Protein AF-A0A963RKS0-F1 (afdb_monomer)

Structure (mmCIF, N/CA/C/O backbone):
data_AF-A0A963RKS0-F1
#
_entry.id   AF-A0A963RKS0-F1
#
loop_
_atom_site.group_PDB
_atom_site.id
_atom_site.type_symbol
_atom_site.label_atom_id
_atom_site.label_alt_id
_atom_site.label_comp_id
_atom_site.label_asym_id
_atom_site.label_entity_id
_atom_site.label_seq_id
_atom_site.pdbx_PDB_ins_code
_atom_site.Cartn_x
_atom_site.Cartn_y
_atom_site.Cartn_z
_atom_site.occupancy
_atom_site.B_iso_or_equiv
_atom_site.auth_seq_id
_atom_site.auth_comp_id
_atom_site.auth_asym_id
_atom_site.auth_atom_id
_atom_site.pdbx_PDB_model_num
ATOM 1 N N . MET A 1 1 ? 31.866 -4.561 -9.766 1.00 53.56 1 MET A N 1
ATOM 2 C CA . MET A 1 1 ? 30.865 -3.495 -9.553 1.00 53.56 1 MET A CA 1
ATOM 3 C C . MET A 1 1 ? 29.667 -3.839 -10.422 1.00 53.56 1 MET A C 1
ATOM 5 O O . MET A 1 1 ? 29.875 -4.518 -11.417 1.00 53.56 1 MET A O 1
ATOM 9 N N . SER A 1 2 ? 28.440 -3.501 -10.015 1.00 72.69 2 SER A N 1
ATOM 10 C CA . SER A 1 2 ? 27.252 -3.761 -10.850 1.00 72.69 2 SER A CA 1
ATOM 11 C C . SER A 1 2 ? 27.368 -2.953 -12.140 1.00 72.69 2 SER A C 1
ATOM 13 O O . SER A 1 2 ? 27.738 -1.778 -12.063 1.00 72.69 2 SER A O 1
ATOM 15 N N . GLY A 1 3 ? 27.046 -3.535 -13.295 1.00 81.00 3 GLY A N 1
ATOM 16 C CA . GLY A 1 3 ? 27.188 -2.847 -14.581 1.00 81.00 3 GLY A CA 1
ATOM 17 C C . GLY A 1 3 ? 26.335 -1.574 -14.670 1.00 81.00 3 GLY A C 1
ATOM 18 O O . GLY A 1 3 ? 26.735 -0.590 -15.295 1.00 81.00 3 GLY A O 1
ATOM 19 N N . TRP A 1 4 ? 25.201 -1.528 -13.961 1.00 83.75 4 TRP A N 1
ATOM 20 C CA . TRP A 1 4 ? 24.369 -0.322 -13.904 1.00 83.75 4 TRP A CA 1
ATOM 21 C C . TRP A 1 4 ? 25.005 0.847 -13.132 1.00 83.75 4 TRP A C 1
ATOM 23 O O . TRP A 1 4 ? 24.722 2.006 -13.445 1.00 83.75 4 TRP A O 1
ATOM 33 N N . ILE A 1 5 ? 25.868 0.574 -12.143 1.00 86.38 5 ILE A N 1
ATOM 34 C CA . ILE A 1 5 ? 26.557 1.624 -11.372 1.00 86.38 5 ILE A CA 1
ATOM 35 C C . ILE A 1 5 ? 27.533 2.352 -12.293 1.00 86.38 5 ILE A C 1
ATOM 37 O O . ILE A 1 5 ? 27.516 3.578 -12.352 1.00 86.38 5 ILE A O 1
ATOM 41 N N . GLU A 1 6 ? 28.296 1.602 -13.089 1.00 88.25 6 GLU A N 1
ATOM 42 C CA . GLU A 1 6 ? 29.226 2.162 -14.075 1.00 88.25 6 GLU A CA 1
ATOM 43 C C . GLU A 1 6 ? 28.487 2.996 -15.138 1.00 88.25 6 GLU A C 1
ATOM 45 O O . GLU A 1 6 ? 28.929 4.092 -15.488 1.00 88.25 6 GLU A O 1
ATOM 50 N N . LEU A 1 7 ? 27.318 2.536 -15.610 1.00 88.81 7 LEU A N 1
ATOM 51 C CA . LEU A 1 7 ? 26.461 3.320 -16.512 1.00 88.81 7 LEU A CA 1
ATOM 52 C C . LEU A 1 7 ? 25.973 4.624 -15.871 1.00 88.81 7 LEU A C 1
ATOM 54 O O . LEU A 1 7 ? 25.954 5.668 -16.528 1.00 88.81 7 LEU A O 1
ATOM 58 N N . SER A 1 8 ? 25.563 4.572 -14.602 1.00 88.31 8 SER A N 1
ATOM 59 C CA . SER A 1 8 ? 25.100 5.746 -13.861 1.00 88.31 8 SER A CA 1
ATOM 60 C C . SER A 1 8 ? 26.230 6.758 -13.652 1.00 88.31 8 SER A C 1
ATOM 62 O O . SER A 1 8 ? 26.025 7.955 -13.853 1.00 88.31 8 SER A O 1
ATOM 64 N N . GLU A 1 9 ? 27.425 6.298 -13.285 1.00 92.75 9 GLU A N 1
ATOM 65 C CA . GLU A 1 9 ? 28.613 7.142 -13.121 1.00 92.75 9 GLU A CA 1
ATOM 66 C C . GLU A 1 9 ? 29.026 7.800 -14.442 1.00 92.75 9 GLU A C 1
ATOM 68 O O . GLU A 1 9 ? 29.265 9.010 -14.491 1.00 92.75 9 GLU A O 1
ATOM 73 N N . GLU A 1 10 ? 29.035 7.041 -15.540 1.00 91.75 10 GLU A N 1
ATOM 74 C CA . GLU A 1 10 ? 29.330 7.582 -16.866 1.00 91.75 10 GLU A CA 1
ATOM 75 C C . GLU A 1 10 ? 28.279 8.615 -17.295 1.00 91.75 10 GLU A C 1
ATOM 77 O O . GLU A 1 10 ? 28.631 9.686 -17.800 1.00 91.75 10 GLU A O 1
ATOM 82 N N . LEU A 1 11 ? 26.990 8.356 -17.043 1.00 93.12 11 LEU A N 1
ATOM 83 C CA . LEU A 1 11 ? 25.933 9.324 -17.329 1.00 93.12 11 LEU A CA 1
ATOM 84 C C . LEU A 1 11 ? 26.111 10.613 -16.518 1.00 93.12 11 LEU A C 1
ATOM 86 O O . LEU A 1 11 ? 25.982 11.699 -17.083 1.00 93.12 11 LEU A O 1
ATOM 90 N N . GLN A 1 12 ? 26.438 10.518 -15.226 1.00 92.62 12 GLN A N 1
ATOM 91 C CA . GLN A 1 12 ? 26.708 11.679 -14.369 1.00 92.62 12 GLN A CA 1
ATOM 92 C C . GLN A 1 12 ? 27.917 12.481 -14.865 1.00 92.62 12 GLN A C 1
ATOM 94 O O . GLN A 1 12 ? 27.851 13.710 -14.955 1.00 92.62 12 GLN A O 1
ATOM 99 N N . ARG A 1 13 ? 28.994 11.797 -15.269 1.00 92.25 13 ARG A N 1
ATOM 100 C CA . ARG A 1 13 ? 30.179 12.429 -15.861 1.00 92.25 13 ARG A CA 1
ATOM 101 C C . ARG A 1 13 ? 29.831 13.188 -17.142 1.00 92.25 13 ARG A C 1
ATOM 103 O O . ARG A 1 13 ? 30.268 14.324 -17.325 1.00 92.25 13 ARG A O 1
ATOM 110 N N . LEU A 1 14 ? 29.026 12.590 -18.022 1.00 92.25 14 LEU A N 1
ATOM 111 C CA . LEU A 1 14 ? 28.539 13.252 -19.234 1.00 92.25 14 LEU A CA 1
ATOM 112 C C . LEU A 1 14 ? 27.621 14.431 -18.890 1.00 92.25 14 LEU A C 1
ATOM 114 O O . LEU A 1 14 ? 27.718 15.478 -19.527 1.00 92.25 14 LEU A O 1
ATOM 118 N N . HIS A 1 15 ? 26.782 14.305 -17.861 1.00 89.50 15 HIS A N 1
ATOM 119 C CA . HIS A 1 15 ? 25.878 15.367 -17.429 1.00 89.50 15 HIS A CA 1
ATOM 120 C C . HIS A 1 15 ? 26.628 16.646 -17.034 1.00 89.50 15 HIS A C 1
ATOM 122 O O . HIS A 1 15 ? 26.182 17.739 -17.385 1.00 89.50 15 HIS A O 1
ATOM 128 N N . GLY A 1 16 ? 27.807 16.524 -16.411 1.00 88.38 16 GLY A N 1
ATOM 129 C CA . GLY A 1 16 ? 28.672 17.663 -16.082 1.00 88.38 16 GLY A CA 1
ATOM 130 C C . GLY A 1 16 ? 29.066 18.522 -17.293 1.00 88.38 16 GLY A C 1
ATOM 131 O O . GLY A 1 16 ? 29.211 19.734 -17.166 1.00 88.38 16 GLY A O 1
ATOM 132 N N . ARG A 1 17 ? 29.144 17.935 -18.495 1.00 84.00 17 ARG A N 1
ATOM 133 C CA . ARG A 1 17 ? 29.481 18.656 -19.738 1.00 84.00 17 ARG A CA 1
ATOM 134 C C . ARG A 1 17 ? 28.338 19.519 -20.274 1.00 84.00 17 ARG A C 1
ATOM 136 O O . ARG A 1 17 ? 28.575 20.421 -21.072 1.00 84.00 17 ARG A O 1
ATOM 143 N N . THR A 1 18 ? 27.107 19.280 -19.821 1.00 83.06 18 THR A N 1
ATOM 144 C CA . THR A 1 18 ? 25.935 20.097 -20.185 1.00 83.06 18 THR A CA 1
ATOM 145 C C . THR A 1 18 ? 26.088 21.539 -19.693 1.00 83.06 18 THR A C 1
ATOM 147 O O . THR A 1 18 ? 25.581 22.463 -20.323 1.00 83.06 18 THR A O 1
ATOM 150 N N . VAL A 1 19 ? 26.841 21.744 -18.603 1.00 78.50 19 VAL A N 1
ATOM 151 C CA . VAL A 1 19 ? 27.167 23.072 -18.058 1.00 78.50 19 VAL A CA 1
ATOM 152 C C . VAL A 1 19 ? 27.989 23.898 -19.053 1.00 78.50 19 VAL A C 1
ATOM 154 O O . VAL A 1 19 ? 27.792 25.103 -19.172 1.00 78.50 19 VAL A O 1
ATOM 157 N N . GLU A 1 20 ? 28.888 23.250 -19.794 1.00 78.50 20 GLU A N 1
ATOM 158 C CA . GLU A 1 20 ? 29.782 23.898 -20.759 1.00 78.50 20 GLU A CA 1
ATOM 159 C C . GLU A 1 20 ? 29.142 24.035 -22.145 1.00 78.50 20 GLU A C 1
ATOM 161 O O . GLU A 1 20 ? 29.535 24.884 -22.944 1.00 78.50 20 GLU A O 1
ATOM 166 N N . THR A 1 21 ? 28.172 23.182 -22.478 1.00 83.12 21 THR A N 1
ATOM 167 C CA . THR A 1 21 ? 27.506 23.178 -23.784 1.00 83.12 21 THR A CA 1
ATOM 168 C C . THR A 1 21 ? 26.027 22.822 -23.618 1.00 83.12 21 THR A C 1
ATOM 170 O O . THR A 1 21 ? 25.689 21.642 -23.578 1.00 83.12 21 THR A O 1
ATOM 173 N N . PRO A 1 22 ? 25.115 23.810 -23.604 1.00 77.62 22 PRO A N 1
ATOM 174 C CA . PRO A 1 22 ? 23.679 23.570 -23.410 1.00 77.62 22 PRO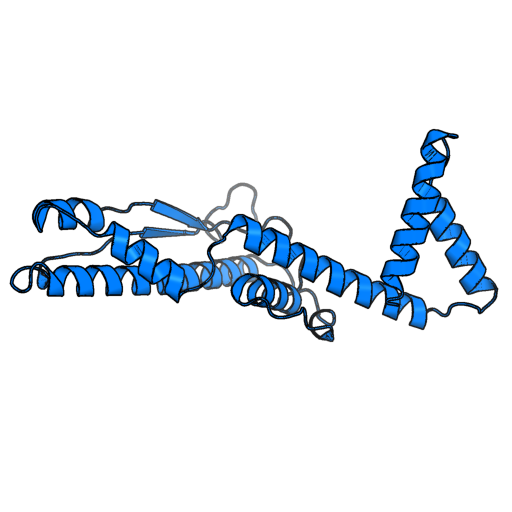 A CA 1
ATOM 175 C C . PRO A 1 22 ? 23.017 22.689 -24.481 1.00 77.62 22 PRO A C 1
ATOM 177 O O . PRO A 1 22 ? 21.953 22.127 -24.248 1.00 77.62 22 PRO A O 1
ATOM 180 N N . LEU A 1 23 ? 23.634 22.565 -25.663 1.00 83.69 23 LEU A N 1
ATOM 181 C CA . LEU A 1 23 ? 23.176 21.680 -26.744 1.00 83.69 23 LEU A CA 1
ATOM 182 C C . LEU A 1 23 ? 23.682 20.235 -26.598 1.00 83.69 23 LEU A C 1
ATOM 184 O O . LEU A 1 23 ? 23.298 19.367 -27.381 1.00 83.69 23 LEU A O 1
ATOM 188 N N . PHE A 1 24 ? 24.565 19.967 -25.634 1.00 88.12 24 PHE A N 1
ATOM 189 C CA . PHE A 1 24 ? 25.090 18.633 -25.394 1.00 88.12 24 PHE A CA 1
ATOM 190 C C . PHE A 1 24 ? 24.024 17.764 -24.725 1.00 88.12 24 PHE A C 1
ATOM 192 O O . PHE A 1 24 ? 23.508 18.100 -23.662 1.00 88.12 24 PHE A O 1
ATOM 199 N N . ASN A 1 25 ? 23.712 16.623 -25.342 1.00 91.44 25 ASN A N 1
ATOM 200 C CA . ASN A 1 25 ? 22.773 15.654 -24.794 1.00 91.44 25 ASN A CA 1
ATOM 201 C C . ASN A 1 25 ? 23.546 14.457 -24.200 1.00 91.44 25 ASN A C 1
ATOM 203 O O . ASN A 1 25 ? 24.004 13.596 -24.960 1.00 91.44 25 ASN A O 1
ATOM 207 N N . PRO A 1 26 ? 23.690 14.370 -22.864 1.00 92.62 26 PRO A N 1
ATOM 208 C CA . PRO A 1 26 ? 24.474 13.317 -22.217 1.00 92.62 26 PRO A CA 1
ATOM 209 C C . PRO A 1 26 ? 23.883 11.918 -22.424 1.00 92.62 26 PRO A C 1
ATOM 211 O O . PRO A 1 26 ? 24.636 10.957 -22.558 1.00 92.62 26 PRO A O 1
ATOM 214 N N . VAL A 1 27 ? 22.554 11.800 -22.520 1.00 93.19 27 VAL A N 1
ATOM 215 C CA . VAL A 1 27 ? 21.877 10.520 -22.778 1.00 93.19 27 VAL A CA 1
ATOM 216 C C . VAL A 1 27 ? 22.187 10.034 -24.190 1.00 93.19 27 VAL A C 1
ATOM 218 O O . VAL A 1 27 ? 22.547 8.875 -24.379 1.00 93.19 27 VAL A O 1
ATOM 221 N N . PHE A 1 28 ? 22.113 10.927 -25.182 1.00 93.06 28 PHE A N 1
ATOM 222 C CA . PHE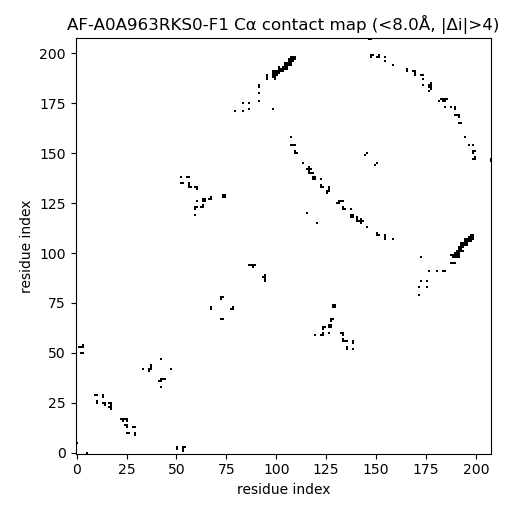 A 1 28 ? 22.448 10.585 -26.566 1.00 93.06 28 PHE A CA 1
ATOM 223 C C . PHE A 1 28 ? 23.922 10.198 -26.709 1.00 93.06 28 PHE A C 1
ATOM 225 O O . PHE A 1 28 ? 24.244 9.233 -27.400 1.00 93.06 28 PHE A O 1
ATOM 232 N N . GLN A 1 29 ? 24.820 10.907 -26.019 1.00 94.31 29 GLN A N 1
ATOM 233 C CA . GLN A 1 29 ? 26.238 10.560 -26.028 1.00 94.31 29 GLN A CA 1
ATOM 234 C C . GLN A 1 29 ? 26.495 9.185 -25.397 1.00 94.31 29 GLN A C 1
ATOM 236 O O . GLN A 1 29 ? 27.272 8.409 -25.952 1.00 94.31 29 GLN A O 1
ATOM 241 N N . LEU A 1 30 ? 25.847 8.864 -24.270 1.00 94.56 30 LEU A N 1
ATOM 242 C CA . LEU A 1 30 ? 25.961 7.542 -23.653 1.00 94.56 30 LEU A CA 1
ATOM 243 C C . LEU A 1 30 ? 25.438 6.450 -24.594 1.00 94.56 30 LEU A C 1
ATOM 245 O O . LEU A 1 30 ? 26.132 5.463 -24.820 1.00 94.56 30 LEU A O 1
ATOM 249 N N . ALA A 1 31 ? 24.268 6.656 -25.204 1.00 94.12 31 ALA A N 1
ATOM 250 C CA . ALA A 1 31 ? 23.702 5.728 -26.180 1.00 94.12 31 ALA A CA 1
ATOM 251 C C . ALA A 1 31 ? 24.642 5.507 -27.377 1.00 94.12 31 ALA A C 1
ATOM 253 O O . ALA A 1 31 ? 24.870 4.370 -27.784 1.00 94.12 31 ALA A O 1
ATOM 254 N N . HIS A 1 32 ? 25.252 6.574 -27.901 1.00 94.69 32 HIS A N 1
ATOM 255 C CA . HIS A 1 32 ? 26.246 6.475 -28.968 1.00 94.69 32 HIS A CA 1
ATOM 256 C C . HIS A 1 32 ? 27.485 5.674 -28.533 1.00 94.69 32 HIS A C 1
ATOM 258 O O . HIS A 1 32 ? 27.952 4.812 -29.276 1.00 94.69 32 HIS A O 1
ATOM 264 N N . ASN A 1 33 ? 27.998 5.910 -27.320 1.00 94.38 33 ASN A N 1
ATOM 265 C CA . ASN A 1 33 ? 29.138 5.163 -26.783 1.00 94.38 33 ASN A CA 1
ATOM 266 C C . ASN A 1 33 ? 28.816 3.666 -26.649 1.00 94.38 33 ASN A C 1
ATOM 268 O O . ASN A 1 33 ? 29.630 2.829 -27.033 1.00 94.38 33 ASN A O 1
ATOM 272 N N . LEU A 1 34 ? 27.625 3.329 -26.148 1.00 94.81 34 LEU A N 1
ATOM 273 C CA . LEU A 1 34 ? 27.158 1.946 -26.023 1.00 94.81 34 LEU A CA 1
ATOM 274 C C . LEU A 1 34 ? 26.965 1.278 -27.393 1.00 94.81 34 LEU A C 1
ATOM 276 O O . LEU A 1 34 ? 27.388 0.140 -27.572 1.00 94.81 34 LEU A O 1
ATOM 280 N N . SER A 1 35 ? 26.426 2.001 -28.381 1.00 96.38 35 SER A N 1
ATOM 281 C CA . SER A 1 35 ? 26.300 1.521 -29.767 1.00 96.38 35 SER A CA 1
ATOM 282 C C . SER A 1 35 ? 27.655 1.158 -30.369 1.00 96.38 35 SER A C 1
ATOM 284 O O . SER A 1 35 ? 27.797 0.112 -30.992 1.00 96.38 35 SER A O 1
ATOM 286 N N . ARG A 1 36 ? 28.684 1.984 -30.144 1.00 96.75 36 ARG A N 1
ATOM 287 C CA . ARG A 1 36 ? 30.040 1.695 -30.630 1.00 96.75 36 ARG A CA 1
ATOM 288 C C . ARG A 1 36 ? 30.656 0.466 -29.969 1.00 96.75 36 ARG A C 1
ATOM 290 O O . ARG A 1 36 ? 31.335 -0.294 -30.651 1.00 96.75 36 ARG A O 1
ATOM 297 N N . LYS A 1 37 ? 30.421 0.267 -28.668 1.00 95.88 37 LYS A N 1
ATOM 298 C CA . LYS A 1 37 ? 30.860 -0.944 -27.955 1.00 95.88 37 LYS A CA 1
ATOM 299 C C . LYS A 1 37 ? 30.180 -2.197 -28.508 1.00 95.88 37 LYS A C 1
ATOM 301 O O . LYS A 1 37 ? 30.844 -3.212 -28.689 1.00 95.88 37 LYS A O 1
ATOM 306 N N . LEU A 1 38 ? 28.888 -2.104 -28.831 1.00 96.50 38 LEU A N 1
ATOM 307 C CA . LEU A 1 38 ? 28.139 -3.182 -29.479 1.00 96.50 38 LEU A CA 1
ATOM 308 C C . LEU A 1 38 ? 28.695 -3.499 -30.878 1.00 96.50 38 LEU A C 1
ATOM 310 O O . LEU A 1 38 ? 28.967 -4.655 -31.183 1.00 96.50 38 LEU A O 1
ATOM 314 N N . GLU A 1 39 ? 28.926 -2.483 -31.715 1.00 96.94 39 GLU A N 1
ATOM 315 C CA . GLU A 1 39 ? 29.508 -2.650 -33.059 1.00 96.94 39 GLU A CA 1
ATOM 316 C C . GLU A 1 39 ? 30.924 -3.243 -33.027 1.00 96.94 39 GLU A C 1
ATOM 318 O O . GLU A 1 39 ? 31.294 -4.020 -33.907 1.00 96.94 39 GLU A O 1
ATOM 323 N N . ALA A 1 40 ? 31.714 -2.891 -32.011 1.00 96.62 40 ALA A N 1
ATOM 324 C CA . ALA A 1 40 ? 33.056 -3.422 -31.799 1.00 96.62 40 ALA A CA 1
ATOM 325 C C . ALA A 1 40 ? 33.067 -4.850 -31.216 1.00 96.62 40 ALA A C 1
ATOM 327 O O . ALA A 1 40 ? 34.132 -5.463 -31.146 1.00 96.62 40 ALA A O 1
ATOM 328 N N . GLY A 1 41 ? 31.912 -5.383 -30.797 1.00 95.50 41 GLY A N 1
ATOM 329 C CA . GLY A 1 41 ? 31.803 -6.674 -30.113 1.00 95.50 41 GLY A CA 1
ATOM 330 C C . GLY A 1 41 ? 32.330 -6.668 -28.673 1.00 95.50 41 GLY A C 1
ATOM 331 O O . GLY A 1 41 ? 32.570 -7.731 -28.109 1.00 95.50 41 GLY A O 1
ATOM 332 N N . GLU A 1 42 ? 32.528 -5.487 -28.081 1.00 95.44 42 GLU A N 1
ATOM 333 C CA . GLU A 1 42 ? 32.923 -5.316 -26.675 1.00 95.44 42 GLU A CA 1
ATOM 334 C C . GLU A 1 42 ? 31.740 -5.511 -25.715 1.00 95.44 42 GLU A C 1
ATOM 336 O O . GLU A 1 42 ? 31.945 -5.829 -24.547 1.00 95.44 42 GLU A O 1
ATOM 341 N N . LEU A 1 43 ? 30.515 -5.303 -26.208 1.00 94.88 43 LEU A N 1
ATOM 342 C CA . LEU A 1 43 ? 29.259 -5.636 -25.538 1.00 94.88 43 LEU A CA 1
ATOM 343 C C . LEU A 1 43 ? 28.389 -6.471 -26.476 1.00 94.88 43 LEU A C 1
ATOM 345 O O . LEU A 1 43 ? 28.377 -6.252 -27.688 1.00 94.88 43 LEU A O 1
ATOM 349 N N . THR A 1 44 ? 27.629 -7.392 -25.904 1.00 95.75 44 THR A N 1
ATOM 350 C CA . THR A 1 44 ? 26.642 -8.227 -26.591 1.00 95.75 44 THR A CA 1
ATOM 351 C C . THR A 1 44 ? 25.222 -7.804 -26.220 1.00 95.75 44 THR A C 1
ATOM 353 O O . THR A 1 44 ? 25.016 -7.048 -25.273 1.00 95.75 44 THR A O 1
ATOM 356 N N . LEU A 1 45 ? 24.219 -8.289 -26.957 1.00 95.31 45 LEU A N 1
ATOM 357 C CA . LEU A 1 45 ? 22.815 -8.065 -26.588 1.00 95.31 45 LEU A CA 1
ATOM 358 C C . LEU A 1 45 ? 22.465 -8.708 -25.238 1.00 95.31 45 LEU A C 1
ATOM 360 O O . LEU A 1 45 ? 21.725 -8.105 -24.469 1.00 95.31 45 LEU A O 1
ATOM 364 N N . ASP A 1 46 ? 23.066 -9.855 -24.914 1.00 94.88 46 ASP A N 1
ATOM 365 C CA . ASP A 1 46 ? 22.886 -10.510 -23.614 1.00 94.88 46 ASP A CA 1
ATOM 366 C C . ASP A 1 46 ? 23.419 -9.631 -22.465 1.00 94.88 46 ASP A C 1
ATOM 368 O O . ASP A 1 46 ? 22.817 -9.575 -21.391 1.00 94.88 46 ASP A O 1
ATOM 372 N N . ASP A 1 47 ? 24.502 -8.875 -22.696 1.00 93.50 47 ASP A N 1
ATOM 373 C CA . ASP A 1 47 ? 25.006 -7.900 -21.720 1.00 93.50 47 ASP A CA 1
ATOM 374 C C . ASP A 1 47 ? 24.013 -6.744 -21.512 1.00 93.50 47 ASP A C 1
ATOM 376 O O . ASP A 1 47 ? 23.823 -6.285 -20.385 1.00 93.50 47 ASP A O 1
ATOM 380 N N . PHE A 1 48 ? 23.345 -6.275 -22.575 1.00 92.94 48 PHE A N 1
ATOM 381 C CA . PHE A 1 48 ? 22.285 -5.267 -22.446 1.00 92.94 48 PHE A CA 1
ATOM 382 C C . PHE A 1 48 ? 21.085 -5.801 -21.666 1.00 92.94 48 PHE A C 1
ATOM 384 O O . PHE A 1 48 ? 20.575 -5.091 -20.798 1.00 92.94 48 PHE A O 1
ATOM 391 N N . ASP A 1 49 ? 20.660 -7.035 -21.929 1.00 91.88 49 ASP A N 1
ATOM 392 C CA . ASP A 1 49 ? 19.564 -7.669 -21.195 1.00 91.88 49 ASP A CA 1
ATOM 393 C C . ASP A 1 49 ? 19.896 -7.789 -19.699 1.00 91.88 49 ASP A C 1
ATOM 395 O O . ASP A 1 49 ? 19.071 -7.444 -18.848 1.00 91.88 49 ASP A O 1
ATOM 399 N N . ALA A 1 50 ? 21.130 -8.180 -19.360 1.00 91.38 50 ALA A N 1
ATOM 400 C CA . ALA A 1 50 ? 21.601 -8.218 -17.977 1.00 91.38 50 ALA A CA 1
ATOM 401 C C . ALA A 1 50 ? 21.604 -6.823 -17.321 1.00 91.38 50 ALA A C 1
ATOM 403 O O . ALA A 1 50 ? 21.114 -6.664 -16.201 1.00 91.38 50 ALA A O 1
ATOM 404 N N . LEU A 1 51 ? 22.089 -5.794 -18.027 1.00 92.19 51 LEU A N 1
ATOM 405 C CA . LEU A 1 51 ? 22.092 -4.408 -17.541 1.00 92.19 51 LEU A CA 1
ATOM 406 C C . LEU A 1 51 ? 20.675 -3.871 -17.300 1.00 92.19 51 LEU A C 1
ATOM 408 O O . LEU A 1 51 ? 20.438 -3.177 -16.309 1.00 92.19 51 LEU A O 1
ATOM 412 N N . ILE A 1 52 ? 19.728 -4.188 -18.186 1.00 92.00 52 ILE A N 1
ATOM 413 C CA . ILE A 1 52 ? 18.320 -3.808 -18.030 1.00 92.00 52 ILE A CA 1
ATOM 414 C C . ILE A 1 52 ? 17.728 -4.496 -16.799 1.00 92.00 52 ILE A C 1
ATOM 416 O O . ILE A 1 52 ? 17.119 -3.821 -15.971 1.00 92.00 52 ILE A O 1
ATOM 420 N N . ALA A 1 53 ? 17.957 -5.800 -16.626 1.00 91.38 53 ALA A N 1
ATOM 421 C CA . ALA A 1 53 ? 17.476 -6.533 -15.458 1.00 91.38 53 ALA A CA 1
ATOM 422 C C . ALA A 1 53 ? 18.032 -5.955 -14.143 1.00 91.38 53 ALA A C 1
ATOM 424 O O . ALA A 1 53 ? 17.278 -5.749 -13.189 1.00 91.38 53 ALA A O 1
ATOM 425 N N . GLU A 1 54 ? 19.325 -5.621 -14.100 1.00 92.88 54 GLU A N 1
ATOM 426 C CA . GLU A 1 54 ? 19.942 -4.945 -12.953 1.00 92.88 54 GLU A CA 1
ATOM 427 C C . GLU A 1 54 ? 19.284 -3.585 -12.653 1.00 92.88 54 GLU A C 1
ATOM 429 O O . GLU A 1 54 ? 18.955 -3.293 -11.498 1.00 92.88 54 GLU A O 1
ATOM 434 N N . LEU A 1 55 ? 19.064 -2.760 -13.685 1.00 93.19 55 LEU A N 1
ATOM 435 C CA . LEU A 1 55 ? 18.401 -1.460 -13.556 1.00 93.19 55 LEU A CA 1
ATOM 436 C C . LEU A 1 55 ? 16.960 -1.595 -13.060 1.00 93.19 55 LEU A C 1
ATOM 438 O O . LEU A 1 55 ? 16.526 -0.793 -12.231 1.00 93.19 55 LEU A O 1
ATOM 442 N N . GLU A 1 56 ? 16.217 -2.597 -13.531 1.00 93.50 56 GLU A N 1
ATOM 443 C CA . GLU A 1 56 ? 14.854 -2.851 -13.068 1.00 93.50 56 GLU A CA 1
ATOM 444 C C . GLU A 1 56 ? 14.826 -3.245 -11.587 1.00 93.50 56 GLU A C 1
ATOM 446 O O . GLU A 1 56 ? 14.071 -2.648 -10.815 1.00 93.50 56 GLU A O 1
ATOM 451 N N . VAL A 1 57 ? 15.692 -4.168 -11.154 1.00 95.25 57 VAL A N 1
ATOM 452 C CA . VAL A 1 57 ? 15.819 -4.555 -9.736 1.00 95.25 57 VAL A CA 1
ATOM 453 C C . VAL A 1 57 ? 16.162 -3.339 -8.871 1.00 95.25 57 VAL A C 1
ATOM 455 O O . VAL A 1 57 ? 15.510 -3.097 -7.850 1.00 95.25 57 VAL A O 1
ATOM 458 N N . ALA A 1 58 ? 17.134 -2.526 -9.297 1.00 94.38 58 ALA A N 1
ATOM 459 C CA . ALA A 1 58 ? 17.517 -1.306 -8.592 1.00 94.38 58 ALA A CA 1
ATOM 460 C C . ALA A 1 58 ? 16.359 -0.291 -8.521 1.00 94.38 58 ALA A C 1
ATOM 462 O O . ALA A 1 58 ? 16.108 0.302 -7.467 1.00 94.38 58 ALA A O 1
ATOM 463 N N . ALA A 1 59 ? 15.607 -0.114 -9.611 1.00 94.62 59 ALA A N 1
ATOM 464 C CA . ALA A 1 59 ? 14.467 0.796 -9.668 1.00 94.62 59 ALA A CA 1
ATOM 465 C C . ALA A 1 59 ? 13.313 0.353 -8.754 1.00 94.62 59 ALA A C 1
ATOM 467 O O . ALA A 1 59 ? 12.706 1.197 -8.081 1.00 94.62 59 ALA A O 1
ATOM 468 N N . LEU A 1 60 ? 13.024 -0.952 -8.691 1.00 96.56 60 LEU A N 1
ATOM 469 C CA . LEU A 1 60 ? 12.052 -1.523 -7.754 1.00 96.56 60 LEU A CA 1
ATOM 470 C C . LEU A 1 60 ? 12.508 -1.331 -6.303 1.00 96.56 60 LEU A C 1
ATOM 472 O O . LEU A 1 60 ? 11.707 -0.905 -5.472 1.00 96.56 60 LEU A O 1
ATOM 476 N N . GLY A 1 61 ? 13.795 -1.537 -6.010 1.00 96.69 61 GLY A N 1
ATOM 477 C CA . GLY A 1 61 ? 14.360 -1.315 -4.676 1.00 96.69 61 GLY A CA 1
ATOM 478 C C . GLY A 1 61 ? 14.249 0.147 -4.243 1.00 96.69 61 GLY A C 1
ATOM 479 O O . GLY A 1 61 ? 13.767 0.450 -3.152 1.00 96.69 61 GLY A O 1
ATOM 480 N N . ALA A 1 62 ? 14.580 1.081 -5.137 1.00 95.88 62 ALA A N 1
ATOM 481 C CA . ALA A 1 62 ? 14.403 2.509 -4.889 1.00 95.88 62 ALA A CA 1
ATOM 482 C C . ALA A 1 62 ? 12.925 2.885 -4.684 1.00 95.88 62 ALA A C 1
ATOM 484 O O . ALA A 1 62 ? 12.613 3.790 -3.907 1.00 95.88 62 ALA A O 1
ATOM 485 N N . ARG A 1 63 ? 11.997 2.209 -5.375 1.00 96.06 63 ARG A N 1
ATOM 486 C CA . ARG A 1 63 ? 10.554 2.395 -5.175 1.00 96.06 63 ARG A CA 1
ATOM 487 C C . ARG A 1 63 ? 10.107 1.902 -3.802 1.00 96.06 63 ARG A C 1
ATOM 489 O O . ARG A 1 63 ? 9.381 2.636 -3.138 1.00 96.06 63 ARG A O 1
ATOM 496 N N . ALA A 1 64 ? 10.563 0.724 -3.381 1.00 96.00 64 ALA A N 1
ATOM 497 C CA . ALA A 1 64 ? 10.280 0.176 -2.059 1.00 96.00 64 ALA A CA 1
ATOM 498 C C . ALA A 1 64 ? 10.801 1.101 -0.950 1.00 96.00 64 ALA A C 1
ATOM 500 O O . ALA A 1 64 ? 10.034 1.485 -0.076 1.00 96.00 64 ALA A O 1
ATOM 501 N N . ALA A 1 65 ? 12.045 1.580 -1.059 1.00 95.00 65 ALA A N 1
ATOM 502 C CA . ALA A 1 65 ? 12.624 2.515 -0.093 1.00 95.00 65 ALA A CA 1
ATOM 503 C C . ALA A 1 65 ? 11.818 3.822 0.032 1.00 95.00 65 ALA A C 1
ATOM 505 O O . ALA A 1 65 ? 11.557 4.293 1.139 1.00 95.00 65 ALA A O 1
ATOM 506 N N . ARG A 1 66 ? 11.372 4.398 -1.097 1.00 95.31 66 ARG A N 1
ATOM 507 C CA . ARG A 1 66 ? 10.476 5.568 -1.077 1.00 95.31 66 ARG A CA 1
ATOM 508 C C . ARG A 1 66 ? 9.136 5.251 -0.421 1.00 95.31 66 ARG A C 1
ATOM 510 O O . ARG A 1 66 ? 8.621 6.088 0.308 1.00 95.31 66 ARG A O 1
ATOM 517 N N . MET A 1 67 ? 8.572 4.072 -0.684 1.00 94.50 67 MET A N 1
ATOM 518 C CA . MET A 1 67 ? 7.318 3.641 -0.071 1.00 94.50 67 MET A CA 1
ATOM 519 C C . MET A 1 67 ? 7.459 3.524 1.446 1.00 94.50 67 MET A C 1
ATOM 521 O O . MET A 1 67 ? 6.684 4.159 2.150 1.00 94.50 67 MET A O 1
ATOM 525 N N . THR A 1 68 ? 8.487 2.830 1.942 1.00 93.50 68 THR A N 1
ATOM 526 C CA . THR A 1 68 ? 8.805 2.744 3.377 1.00 93.50 68 THR A CA 1
ATOM 527 C C . THR A 1 68 ? 8.933 4.126 4.014 1.00 93.50 68 THR A C 1
ATOM 529 O O . THR A 1 68 ? 8.351 4.366 5.066 1.00 93.50 68 THR A O 1
ATOM 532 N N . ALA A 1 69 ? 9.627 5.067 3.365 1.00 92.94 69 ALA A N 1
ATOM 533 C CA . ALA A 1 69 ? 9.779 6.428 3.881 1.00 92.94 69 ALA A CA 1
ATOM 534 C C . ALA A 1 69 ? 8.453 7.213 3.967 1.00 92.94 69 ALA A C 1
ATOM 536 O O . ALA A 1 69 ? 8.347 8.125 4.781 1.00 92.94 69 ALA A O 1
ATOM 537 N N . MET A 1 70 ? 7.452 6.879 3.143 1.00 92.31 70 MET A N 1
ATOM 538 C CA . MET A 1 70 ? 6.126 7.511 3.185 1.00 92.31 70 MET A CA 1
ATOM 539 C C . MET A 1 70 ? 5.199 6.911 4.247 1.00 92.31 70 MET A C 1
ATOM 541 O O . MET A 1 70 ? 4.305 7.613 4.710 1.00 92.31 70 MET A O 1
ATOM 545 N N . ILE A 1 71 ? 5.369 5.629 4.587 1.00 88.06 71 ILE A N 1
ATOM 546 C CA . ILE A 1 71 ? 4.441 4.891 5.464 1.00 88.06 71 ILE A CA 1
ATOM 547 C C . ILE A 1 71 ? 5.037 4.525 6.829 1.00 88.06 71 ILE A C 1
ATOM 549 O O . ILE A 1 71 ? 4.345 3.919 7.637 1.00 88.06 71 ILE A O 1
ATOM 553 N N . GLY A 1 72 ? 6.312 4.835 7.073 1.00 80.50 72 GLY A N 1
ATOM 554 C CA . GLY A 1 72 ? 6.992 4.504 8.322 1.00 80.50 72 GLY A CA 1
ATOM 555 C C . GLY A 1 72 ? 6.368 5.198 9.543 1.00 80.50 72 GLY A C 1
ATOM 556 O O . GLY A 1 72 ? 5.969 6.360 9.424 1.00 80.50 72 GLY A O 1
ATOM 557 N N . PRO A 1 73 ? 6.330 4.539 10.719 1.00 82.25 73 PRO A N 1
ATOM 558 C CA . PRO A 1 73 ? 6.897 3.216 11.027 1.00 82.25 73 PRO A CA 1
ATOM 559 C C . PRO A 1 73 ? 6.111 2.028 10.430 1.00 82.25 73 PRO A C 1
ATOM 561 O O . PRO A 1 73 ? 4.888 2.043 10.325 1.00 82.25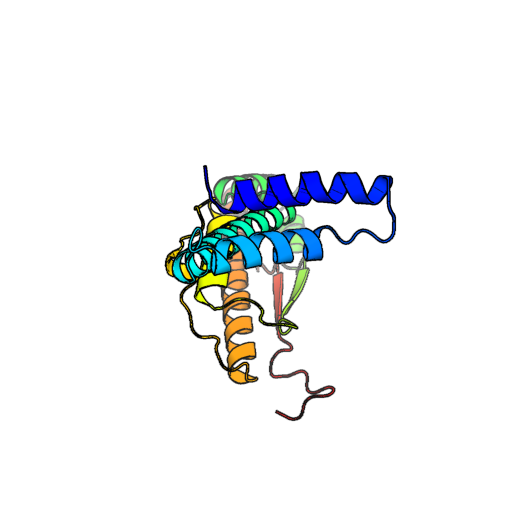 73 PRO A O 1
ATOM 564 N N . VAL A 1 74 ? 6.833 0.978 10.011 1.00 84.38 74 VAL A N 1
ATOM 565 C CA . VAL A 1 74 ? 6.256 -0.210 9.330 1.00 84.38 74 VAL A CA 1
ATOM 566 C C . VAL A 1 74 ? 6.290 -1.469 10.206 1.00 84.38 74 VAL A C 1
ATOM 568 O O . VAL A 1 74 ? 5.661 -2.472 9.883 1.00 84.38 74 VAL A O 1
ATOM 571 N N . GLY A 1 75 ? 7.009 -1.430 11.332 1.00 88.06 75 GLY A N 1
ATOM 572 C CA . GLY A 1 75 ? 7.109 -2.560 12.250 1.00 88.06 75 GLY A CA 1
ATOM 573 C C . GLY A 1 75 ? 5.801 -2.789 13.003 1.00 88.06 75 GLY A C 1
ATOM 574 O O . GLY A 1 75 ? 5.355 -1.919 13.744 1.00 88.06 75 GLY A O 1
ATOM 575 N N . GLU A 1 76 ? 5.211 -3.978 12.871 1.00 87.81 76 GLU A N 1
ATOM 576 C CA . GLU A 1 76 ? 3.932 -4.315 13.518 1.00 87.81 76 GLU A CA 1
ATOM 577 C C . GLU A 1 76 ? 3.973 -4.142 15.043 1.00 87.81 76 GLU A C 1
ATOM 579 O O . GLU A 1 76 ? 3.049 -3.581 15.624 1.00 87.81 76 GLU A O 1
ATOM 584 N N . ALA A 1 77 ? 5.061 -4.571 15.691 1.00 90.44 77 ALA A N 1
ATOM 585 C CA . ALA A 1 77 ? 5.217 -4.454 17.141 1.00 90.44 77 ALA A CA 1
ATOM 586 C C . ALA A 1 77 ? 5.352 -2.994 17.611 1.00 90.44 77 ALA A C 1
ATOM 588 O O . ALA A 1 77 ? 4.807 -2.635 18.651 1.00 90.44 77 ALA A O 1
ATOM 589 N N . GLU A 1 78 ? 6.057 -2.157 16.845 1.00 91.00 78 GLU A N 1
ATOM 590 C CA . GLU A 1 78 ? 6.192 -0.722 17.127 1.00 91.00 78 GLU A CA 1
ATOM 591 C C . GLU A 1 78 ? 4.843 -0.021 16.948 1.00 91.00 78 GLU A C 1
ATOM 593 O O . GLU A 1 78 ? 4.391 0.680 17.848 1.00 91.00 78 GLU A O 1
ATOM 598 N N . ASN A 1 79 ? 4.139 -0.318 15.851 1.00 91.56 79 ASN A N 1
ATOM 599 C CA . ASN A 1 79 ? 2.798 0.198 15.587 1.00 91.56 79 ASN A CA 1
ATOM 600 C C . ASN A 1 79 ? 1.796 -0.210 16.674 1.00 91.56 79 ASN A C 1
ATOM 602 O O . ASN A 1 79 ? 0.999 0.618 17.107 1.00 91.56 79 ASN A O 1
ATOM 606 N N . ALA A 1 80 ? 1.842 -1.459 17.146 1.00 92.69 80 ALA A N 1
ATOM 607 C CA . ALA A 1 80 ? 0.993 -1.924 18.240 1.00 92.69 80 ALA A CA 1
ATOM 608 C C . ALA A 1 80 ? 1.322 -1.220 19.567 1.00 92.69 80 ALA A C 1
ATOM 610 O O . ALA A 1 80 ? 0.415 -0.817 20.290 1.00 92.69 80 ALA A O 1
ATOM 611 N N . ALA A 1 81 ? 2.605 -1.022 19.882 1.00 93.19 81 ALA A N 1
ATOM 612 C CA . ALA A 1 81 ? 3.019 -0.324 21.098 1.00 93.19 81 ALA A CA 1
ATOM 613 C C . ALA A 1 81 ? 2.607 1.160 21.087 1.00 93.19 81 ALA A C 1
ATOM 615 O O . ALA A 1 81 ? 2.027 1.642 22.062 1.00 93.19 81 ALA A O 1
ATOM 616 N N . GLU A 1 82 ? 2.851 1.863 19.979 1.00 93.38 82 GLU A N 1
ATOM 617 C CA . GLU A 1 82 ? 2.432 3.257 19.776 1.00 93.38 82 GLU A CA 1
ATOM 618 C C . GLU A 1 82 ? 0.906 3.391 19.825 1.00 93.38 82 GLU A C 1
ATOM 620 O O . GLU A 1 82 ? 0.364 4.280 20.488 1.00 93.38 82 GLU A O 1
ATOM 625 N N . PHE A 1 83 ? 0.184 2.465 19.184 1.00 94.19 83 PHE A N 1
ATOM 626 C CA . PHE A 1 83 ? -1.271 2.463 19.233 1.00 94.19 83 PHE A CA 1
ATOM 627 C C . PHE A 1 83 ? -1.780 2.249 20.658 1.00 94.19 83 PHE A C 1
ATOM 629 O O . PHE A 1 83 ? -2.586 3.053 21.123 1.00 94.19 83 PHE A O 1
ATOM 636 N N . ALA A 1 84 ? -1.270 1.246 21.378 1.00 94.81 84 ALA A N 1
ATOM 637 C CA . ALA A 1 84 ? -1.637 0.967 22.765 1.00 94.81 84 ALA A CA 1
ATOM 638 C C . ALA A 1 84 ? -1.389 2.168 23.695 1.00 94.81 84 ALA A C 1
ATOM 640 O O . ALA A 1 84 ? -2.222 2.461 24.554 1.00 94.81 84 ALA A O 1
ATOM 641 N N . ALA A 1 85 ? -0.293 2.906 23.495 1.00 94.50 85 ALA A N 1
ATOM 642 C CA . ALA A 1 85 ? -0.001 4.130 24.242 1.00 94.50 85 ALA A CA 1
ATOM 643 C C . ALA A 1 85 ? -1.020 5.258 23.976 1.00 94.50 85 ALA A C 1
ATOM 645 O O . ALA A 1 85 ? -1.216 6.128 24.824 1.00 94.50 85 ALA A O 1
ATOM 646 N N . SER A 1 86 ? -1.706 5.233 22.829 1.00 93.38 86 SER A N 1
ATOM 647 C CA . SER A 1 86 ? -2.719 6.227 22.442 1.00 93.38 86 SER A CA 1
ATOM 648 C C . SER A 1 86 ? -4.137 5.947 22.972 1.00 93.38 86 SER A C 1
ATOM 650 O O . SER A 1 86 ? -5.046 6.763 22.756 1.00 93.38 86 SER A O 1
ATOM 652 N N . LEU A 1 87 ? -4.338 4.798 23.632 1.00 95.94 87 LEU A N 1
ATOM 653 C CA . LEU A 1 87 ? -5.652 4.299 24.058 1.00 95.94 87 LEU A CA 1
ATOM 654 C C . LEU A 1 87 ? -6.160 4.883 25.381 1.00 95.94 87 LEU A C 1
ATOM 656 O O . LEU A 1 87 ? -7.312 4.637 25.729 1.00 95.94 87 LEU A O 1
ATOM 660 N N . ASP A 1 88 ? -5.350 5.667 26.094 1.00 93.50 88 ASP A N 1
ATOM 661 C CA . ASP A 1 88 ? -5.755 6.231 27.382 1.00 93.50 88 ASP A CA 1
ATOM 662 C C . ASP A 1 88 ? -7.016 7.107 27.269 1.00 93.50 88 ASP A C 1
ATOM 664 O O . ASP A 1 88 ? -7.192 7.897 26.333 1.00 93.50 88 ASP A O 1
ATOM 668 N N . ALA A 1 89 ? -7.905 6.947 28.246 1.00 96.62 89 ALA A N 1
ATOM 669 C CA . ALA A 1 89 ? -9.149 7.689 28.371 1.00 96.62 89 ALA A CA 1
ATOM 670 C C . ALA A 1 89 ? -9.560 7.776 29.853 1.00 96.62 89 ALA A C 1
ATOM 672 O O . ALA A 1 89 ? -9.294 6.851 30.629 1.00 96.62 89 ALA A O 1
ATOM 673 N N . PRO A 1 90 ? -10.234 8.865 30.270 1.00 96.94 90 PRO A N 1
ATOM 674 C CA . PRO A 1 90 ? -10.599 9.070 31.673 1.00 96.94 90 PRO A CA 1
ATOM 675 C C . PRO A 1 90 ? -11.578 8.007 32.198 1.00 96.94 90 PRO A C 1
ATOM 677 O O . PRO A 1 90 ? -11.466 7.578 33.349 1.00 96.94 90 PRO A O 1
ATOM 680 N N . ASP A 1 91 ? -12.511 7.560 31.357 1.00 98.12 91 ASP A N 1
ATOM 681 C CA . ASP A 1 91 ? -13.518 6.550 31.665 1.00 98.12 91 ASP A CA 1
ATOM 682 C C . ASP A 1 91 ? -13.961 5.784 30.404 1.00 98.12 91 ASP A C 1
ATOM 684 O O . ASP A 1 91 ? -13.573 6.114 29.278 1.00 98.12 91 ASP A O 1
ATOM 688 N N . PHE A 1 92 ? -14.768 4.736 30.607 1.00 98.31 92 PHE A N 1
ATOM 689 C CA . PHE A 1 92 ? -15.273 3.888 29.528 1.00 98.31 92 PHE A CA 1
ATOM 690 C C . PHE A 1 92 ? -16.143 4.667 28.537 1.00 98.31 92 PHE A C 1
ATOM 692 O O . PHE A 1 92 ? -16.067 4.420 27.339 1.00 98.31 92 PHE A O 1
ATOM 699 N N . ALA A 1 93 ? -16.944 5.626 29.011 1.00 98.25 93 ALA A N 1
ATOM 700 C CA . ALA A 1 93 ? -17.849 6.386 28.153 1.00 98.25 93 ALA A CA 1
ATOM 701 C C . ALA A 1 93 ? -17.073 7.251 27.148 1.00 98.25 93 ALA A C 1
ATOM 703 O O . ALA A 1 93 ? -17.399 7.253 25.962 1.00 98.25 93 ALA A O 1
ATOM 704 N N . ALA A 1 94 ? -16.009 7.923 27.595 1.00 97.69 94 ALA A N 1
ATOM 705 C CA . ALA A 1 94 ? -15.117 8.683 26.723 1.00 97.69 94 ALA A CA 1
ATOM 706 C C . ALA A 1 94 ? -14.361 7.776 25.736 1.00 97.69 94 ALA A C 1
ATOM 708 O O . ALA A 1 94 ? -14.172 8.140 24.572 1.00 97.69 94 ALA A O 1
ATOM 709 N N . PHE A 1 95 ? -13.945 6.586 26.182 1.00 97.81 95 PHE A N 1
ATOM 710 C CA . PHE A 1 95 ? -13.297 5.598 25.322 1.00 97.81 95 PHE A CA 1
ATOM 711 C C . PHE A 1 95 ? -14.243 5.082 24.227 1.00 97.81 95 PHE A C 1
ATOM 713 O O . PHE A 1 95 ? -13.892 5.106 23.046 1.00 97.81 95 PHE A O 1
ATOM 720 N N . ALA A 1 96 ? -15.457 4.675 24.605 1.00 97.81 96 ALA A N 1
ATOM 721 C CA . ALA A 1 96 ? -16.491 4.212 23.688 1.00 97.81 96 ALA A CA 1
ATOM 722 C C . ALA A 1 96 ? -16.886 5.314 22.698 1.00 97.81 96 ALA A C 1
ATOM 724 O O . ALA A 1 96 ? -16.874 5.088 21.490 1.00 97.81 96 ALA A O 1
ATOM 725 N N . GLU A 1 97 ? -17.114 6.549 23.161 1.00 96.19 97 GLU A N 1
ATOM 726 C CA . GLU A 1 97 ? -17.442 7.665 22.267 1.00 96.19 97 GLU A CA 1
ATOM 727 C C . GLU A 1 97 ? -16.387 7.871 21.166 1.00 96.19 97 GLU A C 1
ATOM 729 O O . GLU A 1 97 ? -16.734 8.160 20.013 1.00 96.19 97 GLU A O 1
ATOM 734 N N . ARG A 1 98 ? -15.104 7.714 21.508 1.00 95.62 98 ARG A N 1
ATOM 735 C CA . ARG A 1 98 ? -14.002 7.838 20.552 1.00 95.62 98 ARG A CA 1
ATOM 736 C C . ARG A 1 98 ? -13.977 6.672 19.566 1.00 95.62 98 ARG A C 1
ATOM 738 O O . ARG A 1 98 ? -13.832 6.900 18.368 1.00 95.62 98 ARG A O 1
ATOM 745 N N . TRP A 1 99 ? -14.089 5.438 20.048 1.00 96.88 99 TRP A N 1
ATOM 746 C CA . TRP A 1 99 ? -13.777 4.249 19.250 1.00 96.88 99 TRP A CA 1
ATOM 747 C C . TRP A 1 99 ? -14.981 3.564 18.600 1.00 96.88 99 TRP A C 1
ATOM 749 O O . TRP A 1 99 ? -14.792 2.742 17.707 1.00 96.88 99 TRP A O 1
ATOM 759 N N . GLU A 1 100 ? -16.207 3.946 18.953 1.00 97.25 100 GLU A N 1
ATOM 760 C CA . GLU A 1 100 ? -17.440 3.529 18.262 1.00 97.25 100 GLU A CA 1
ATOM 761 C C . GLU A 1 100 ? -17.783 4.433 17.066 1.00 97.25 100 GLU A C 1
ATOM 763 O O . GLU A 1 100 ? -18.763 4.216 16.346 1.00 97.25 100 GLU A O 1
ATOM 768 N N . ARG A 1 101 ? -16.961 5.461 16.823 1.00 95.38 101 ARG A N 1
ATOM 769 C CA . ARG A 1 101 ? -17.082 6.371 15.684 1.00 95.38 101 ARG A CA 1
ATOM 770 C C . ARG A 1 101 ? -15.890 6.198 14.735 1.00 95.38 101 ARG A C 1
ATOM 772 O O . ARG A 1 101 ? -14.748 6.233 15.196 1.00 95.38 101 ARG A O 1
ATOM 779 N N . PRO A 1 102 ? -16.132 6.087 13.412 1.00 95.12 102 PRO A N 1
ATOM 780 C CA . PRO A 1 102 ? -15.060 6.016 12.428 1.00 95.12 102 PRO A CA 1
ATOM 781 C C . PRO A 1 102 ? -14.126 7.216 12.531 1.00 95.12 102 PRO A C 1
ATOM 783 O O . PRO A 1 102 ? -14.555 8.359 12.380 1.00 95.12 102 PRO A O 1
ATOM 786 N N . GLN A 1 103 ? -12.840 6.941 12.718 1.00 92.62 103 GLN A N 1
ATOM 787 C CA . GLN A 1 103 ? -11.784 7.950 12.666 1.00 92.62 103 GLN A CA 1
ATOM 788 C C . GLN A 1 103 ? -11.437 8.299 11.214 1.00 92.62 103 GLN A C 1
ATOM 790 O O . GLN A 1 103 ? -11.025 9.417 10.912 1.00 92.62 103 GLN A O 1
ATOM 795 N N . LEU A 1 104 ? -11.639 7.348 10.295 1.00 94.44 104 LEU A N 1
ATOM 796 C CA . LEU A 1 104 ? -11.407 7.530 8.869 1.00 94.44 104 LEU A CA 1
ATOM 797 C C . LEU A 1 104 ? -12.384 6.696 8.033 1.00 94.44 104 LEU A C 1
ATOM 799 O O . LEU A 1 104 ? -12.737 5.560 8.365 1.00 94.44 104 LEU A O 1
ATOM 803 N N . HIS A 1 105 ? -12.790 7.274 6.906 1.00 96.88 105 HIS A N 1
ATOM 804 C CA . HIS A 1 105 ? -13.471 6.580 5.823 1.00 96.88 105 HIS A CA 1
ATOM 805 C C . HIS A 1 105 ? -12.528 6.545 4.620 1.00 96.88 105 HIS A C 1
ATOM 807 O O . HIS A 1 105 ? -12.164 7.601 4.105 1.00 96.88 105 HIS A O 1
ATOM 813 N N . ALA A 1 106 ? -12.138 5.354 4.169 1.00 96.75 106 ALA A N 1
ATOM 814 C CA . ALA A 1 106 ? -11.281 5.194 2.998 1.00 96.75 106 ALA A CA 1
ATOM 815 C C . ALA A 1 106 ? -12.065 4.579 1.833 1.00 96.75 106 ALA A C 1
ATOM 817 O O . ALA A 1 106 ? -12.757 3.570 1.989 1.00 96.75 106 ALA A O 1
ATOM 818 N N . VAL A 1 107 ? -11.948 5.201 0.660 1.00 97.56 107 VAL A N 1
ATOM 819 C CA . VAL A 1 107 ? -12.566 4.734 -0.582 1.00 97.56 107 VAL A CA 1
ATOM 820 C C . VAL A 1 107 ? -11.463 4.288 -1.536 1.00 97.56 107 VAL A C 1
ATOM 822 O O . VAL A 1 107 ? -10.622 5.089 -1.932 1.00 97.56 107 VAL A O 1
ATOM 825 N N . PHE A 1 108 ? -11.464 3.007 -1.897 1.00 97.06 108 PHE A N 1
ATOM 826 C CA . PHE A 1 108 ? -10.495 2.413 -2.813 1.00 97.06 108 PHE A CA 1
ATOM 827 C C . PHE A 1 108 ? -10.903 2.673 -4.267 1.00 97.06 108 PHE A C 1
ATOM 829 O O . PHE A 1 108 ? -11.994 2.280 -4.696 1.00 97.06 108 PHE A O 1
ATOM 836 N N . THR A 1 109 ? -10.007 3.299 -5.026 1.00 95.75 109 THR A N 1
ATOM 837 C CA . THR A 1 109 ? -10.156 3.597 -6.457 1.00 95.75 109 THR A CA 1
ATOM 838 C C . THR A 1 109 ? -9.152 2.795 -7.291 1.00 95.75 109 THR A C 1
ATOM 840 O O . THR A 1 109 ? -8.212 2.201 -6.757 1.00 95.75 109 THR A O 1
ATOM 843 N N . ALA A 1 110 ? -9.367 2.729 -8.608 1.00 92.62 110 ALA A N 1
ATOM 844 C CA . ALA A 1 110 ? -8.499 1.974 -9.506 1.00 92.62 110 ALA A CA 1
ATOM 845 C C . ALA A 1 110 ? -7.129 2.655 -9.646 1.00 92.62 110 ALA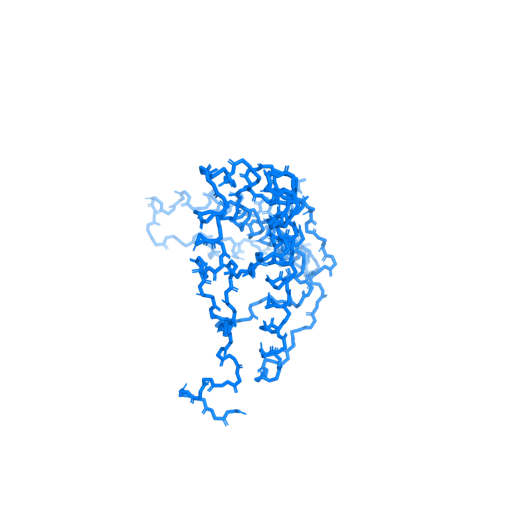 A C 1
ATOM 847 O O . ALA A 1 110 ? -7.017 3.882 -9.630 1.00 92.62 110 ALA A O 1
ATOM 848 N N . HIS A 1 111 ? -6.075 1.856 -9.818 1.00 92.00 111 HIS A N 1
ATOM 849 C CA . HIS A 1 111 ? -4.738 2.391 -10.046 1.00 92.00 111 HIS A CA 1
ATOM 850 C C . HIS A 1 111 ? -4.629 2.940 -11.484 1.00 92.00 111 HIS A C 1
ATOM 852 O O . HIS A 1 111 ? -4.879 2.198 -12.430 1.00 92.00 111 HIS A O 1
ATOM 858 N N . PRO A 1 112 ? -4.178 4.187 -11.708 1.00 86.88 112 PRO A N 1
ATOM 859 C CA . PRO A 1 112 ? -4.316 4.848 -13.012 1.00 86.88 112 PRO A CA 1
ATOM 860 C C . PRO A 1 112 ? -3.461 4.251 -14.141 1.00 86.88 112 PRO A C 1
ATOM 862 O O . PRO A 1 112 ? -3.734 4.500 -15.310 1.00 86.88 112 PRO A O 1
ATOM 865 N N . THR A 1 113 ? -2.387 3.520 -13.821 1.00 86.12 113 THR A N 1
ATOM 866 C CA . THR A 1 113 ? -1.383 3.119 -14.827 1.00 86.12 113 THR A CA 1
ATOM 867 C C . THR A 1 113 ? -0.942 1.654 -14.822 1.00 86.12 113 THR A C 1
ATOM 869 O O . THR A 1 113 ? -0.229 1.278 -15.745 1.00 86.12 113 THR A O 1
ATOM 872 N N . PHE A 1 114 ? -1.306 0.839 -13.817 1.00 86.00 114 PHE A N 1
ATOM 873 C CA . PHE A 1 114 ? -0.843 -0.557 -13.627 1.00 86.00 114 PHE A CA 1
ATOM 874 C C . PHE A 1 114 ? 0.564 -0.862 -14.199 1.00 86.00 114 PHE A C 1
ATOM 876 O O . PHE A 1 114 ? 0.746 -1.744 -15.036 1.00 86.00 114 PHE A O 1
ATOM 883 N N . LEU A 1 115 ? 1.569 -0.081 -13.775 1.00 88.75 115 LEU A N 1
ATOM 884 C CA . LEU A 1 115 ? 2.912 -0.097 -14.380 1.00 88.75 115 LEU A CA 1
ATOM 885 C C . LEU A 1 115 ? 3.691 -1.390 -14.123 1.00 88.75 115 LEU A C 1
ATOM 887 O O . LEU A 1 115 ? 4.530 -1.765 -14.941 1.00 88.75 115 LEU A O 1
ATOM 891 N N . LEU A 1 116 ? 3.453 -2.014 -12.970 1.00 92.31 116 LEU A N 1
ATOM 892 C CA . LEU A 1 116 ? 4.195 -3.171 -12.482 1.00 92.31 116 LEU A CA 1
ATOM 893 C C . LEU A 1 116 ? 3.429 -4.462 -12.769 1.00 92.31 116 LEU A C 1
ATOM 895 O O . LEU A 1 116 ? 2.198 -4.497 -12.694 1.00 92.31 116 LEU A O 1
ATOM 899 N N . THR A 1 117 ? 4.159 -5.541 -13.050 1.00 93.81 117 THR A N 1
ATOM 900 C CA . THR A 1 117 ? 3.570 -6.887 -13.037 1.00 93.81 117 THR A CA 1
ATOM 901 C C . THR A 1 117 ? 3.148 -7.260 -11.606 1.00 93.81 117 THR A C 1
ATOM 903 O O . THR A 1 117 ? 3.666 -6.688 -10.642 1.00 93.81 117 THR A O 1
ATOM 906 N N . PRO A 1 118 ? 2.248 -8.243 -11.413 1.00 92.56 118 PRO A N 1
ATOM 907 C CA . PRO A 1 118 ? 1.887 -8.707 -10.072 1.00 92.56 118 PRO A CA 1
ATOM 908 C C . PRO A 1 118 ? 3.095 -9.142 -9.229 1.00 92.56 118 PRO A C 1
ATOM 910 O O . PRO A 1 118 ? 3.159 -8.825 -8.043 1.00 92.56 118 PRO A O 1
ATOM 913 N N . ALA A 1 119 ? 4.080 -9.806 -9.846 1.00 94.00 119 ALA A N 1
ATOM 914 C CA . ALA A 1 119 ? 5.309 -10.226 -9.173 1.00 94.00 119 ALA A CA 1
ATOM 915 C C . ALA A 1 119 ? 6.152 -9.024 -8.718 1.00 94.00 119 ALA A C 1
ATOM 917 O O . ALA A 1 119 ? 6.607 -8.990 -7.577 1.00 94.00 119 ALA A O 1
ATOM 918 N N . GLN A 1 120 ? 6.299 -8.006 -9.571 1.00 95.31 120 GLN A N 1
ATOM 919 C CA . GLN A 1 120 ? 7.013 -6.775 -9.225 1.00 95.31 120 GLN A CA 1
ATOM 920 C C . GLN A 1 120 ? 6.292 -5.992 -8.117 1.00 95.31 120 GLN A C 1
ATOM 922 O O . GLN A 1 120 ? 6.938 -5.496 -7.195 1.00 95.31 120 GLN A O 1
ATOM 927 N N . THR A 1 121 ? 4.958 -5.903 -8.167 1.00 94.19 121 THR A N 1
ATOM 928 C CA . THR A 1 121 ? 4.149 -5.276 -7.108 1.00 94.19 121 THR A CA 1
ATOM 929 C C . THR A 1 121 ? 4.346 -5.988 -5.771 1.00 94.19 121 THR A C 1
ATOM 931 O O . THR A 1 121 ? 4.603 -5.328 -4.767 1.00 94.19 121 THR A O 1
ATOM 934 N N . ALA A 1 122 ? 4.289 -7.324 -5.757 1.00 93.62 122 ALA A N 1
ATOM 935 C CA . ALA A 1 122 ? 4.514 -8.118 -4.552 1.00 93.62 122 ALA A CA 1
ATOM 936 C C . ALA A 1 122 ? 5.943 -7.953 -4.006 1.00 93.62 122 ALA A C 1
ATOM 938 O O . ALA A 1 122 ? 6.119 -7.789 -2.800 1.00 93.62 122 ALA A O 1
ATOM 939 N N . ALA A 1 123 ? 6.954 -7.929 -4.881 1.00 95.81 123 ALA A N 1
ATOM 940 C CA . ALA A 1 123 ? 8.343 -7.709 -4.487 1.00 95.81 123 ALA A CA 1
ATOM 941 C C . ALA A 1 123 ? 8.543 -6.329 -3.841 1.00 95.81 123 ALA A C 1
ATOM 943 O O . ALA A 1 123 ? 9.171 -6.229 -2.789 1.00 95.81 123 ALA A O 1
ATOM 944 N N . VAL A 1 124 ? 7.961 -5.272 -4.424 1.00 95.75 124 VAL A N 1
ATOM 945 C CA . VAL A 1 124 ? 8.010 -3.916 -3.851 1.00 95.75 124 VAL A CA 1
ATOM 946 C C . VAL A 1 124 ? 7.280 -3.853 -2.513 1.00 95.75 124 VAL A C 1
ATOM 948 O O . VAL A 1 124 ? 7.814 -3.262 -1.580 1.00 95.75 124 VAL A O 1
ATOM 951 N N . ALA A 1 125 ? 6.096 -4.462 -2.400 1.00 93.69 125 ALA A N 1
ATOM 952 C CA . ALA A 1 125 ? 5.342 -4.495 -1.149 1.00 93.69 125 ALA A CA 1
ATOM 953 C C . ALA A 1 125 ? 6.123 -5.221 -0.042 1.00 93.69 125 ALA A C 1
ATOM 955 O O . ALA A 1 125 ? 6.308 -4.655 1.029 1.00 93.69 125 ALA A O 1
ATOM 956 N N . SER A 1 126 ? 6.667 -6.414 -0.317 1.00 94.06 126 SER A N 1
ATOM 957 C CA . SER A 1 126 ? 7.504 -7.146 0.646 1.00 94.06 126 SER A CA 1
ATOM 958 C C . SER A 1 126 ? 8.715 -6.319 1.072 1.00 94.06 126 SER A C 1
ATOM 960 O O . SER A 1 126 ? 8.924 -6.105 2.265 1.00 94.06 126 SER A O 1
ATOM 962 N N . ALA A 1 127 ? 9.469 -5.786 0.106 1.00 95.25 127 ALA A N 1
ATOM 963 C CA . ALA A 1 127 ? 10.645 -4.970 0.384 1.00 95.25 127 ALA A CA 1
ATOM 964 C C . ALA A 1 127 ? 10.306 -3.730 1.219 1.00 95.25 127 ALA A C 1
ATOM 966 O O . ALA A 1 127 ? 11.053 -3.382 2.132 1.00 95.25 127 ALA A O 1
ATOM 967 N N . ALA A 1 128 ? 9.166 -3.090 0.946 1.00 94.31 128 ALA A N 1
ATOM 968 C CA . ALA A 1 128 ? 8.724 -1.927 1.698 1.00 94.31 128 ALA A CA 1
ATOM 969 C C . ALA A 1 128 ? 8.277 -2.275 3.129 1.00 94.31 128 ALA A C 1
ATOM 971 O O . ALA A 1 128 ? 8.492 -1.474 4.040 1.00 94.31 128 ALA A O 1
ATOM 972 N N . SER A 1 129 ? 7.670 -3.451 3.316 1.00 91.75 129 SER A N 1
ATOM 973 C CA . SER A 1 129 ? 7.109 -3.909 4.590 1.00 91.75 129 SER A CA 1
ATOM 974 C C . SER A 1 129 ? 8.141 -4.497 5.550 1.00 91.75 129 SER A C 1
ATOM 976 O O . SER A 1 129 ? 8.071 -4.238 6.746 1.00 91.75 129 SER A O 1
ATOM 978 N N . ASN A 1 130 ? 9.088 -5.295 5.054 1.00 90.31 130 ASN A N 1
ATOM 979 C CA . ASN A 1 130 ? 10.012 -6.063 5.899 1.00 90.31 130 ASN A CA 1
ATOM 980 C C . ASN A 1 130 ? 11.497 -5.853 5.554 1.00 90.31 130 ASN A C 1
ATOM 982 O O . ASN A 1 130 ? 12.363 -6.490 6.153 1.00 90.31 130 ASN A O 1
ATOM 986 N N . GLY A 1 131 ? 11.808 -4.968 4.601 1.00 90.12 131 GLY A N 1
ATOM 987 C CA . GLY A 1 1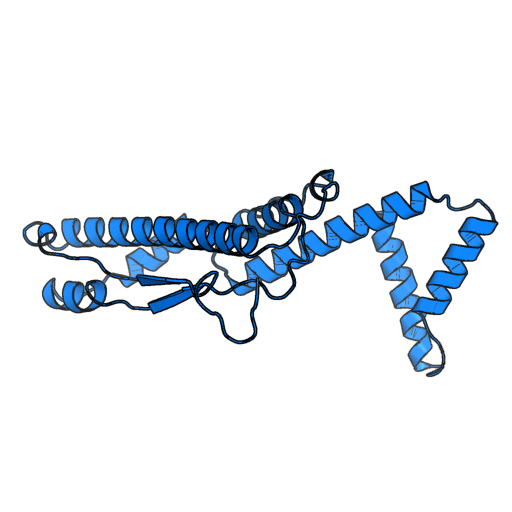31 ? 13.183 -4.679 4.197 1.00 90.12 131 GLY A CA 1
ATOM 988 C C . GLY A 1 131 ? 13.841 -5.775 3.354 1.00 90.12 131 GLY A C 1
ATOM 989 O O . GLY A 1 131 ? 15.060 -5.742 3.177 1.00 90.12 131 GLY A O 1
ATOM 990 N N . SER A 1 132 ? 13.081 -6.748 2.833 1.00 92.75 132 SER A N 1
ATOM 991 C CA . SER A 1 132 ? 13.614 -7.767 1.925 1.00 92.75 132 SER A CA 1
ATOM 992 C C . SER A 1 132 ? 14.238 -7.134 0.682 1.00 92.75 132 SER A C 1
ATOM 994 O O . SER A 1 132 ? 13.696 -6.184 0.118 1.00 92.75 132 SER A O 1
ATOM 996 N N . ALA A 1 133 ? 15.341 -7.704 0.196 1.00 94.31 133 ALA A N 1
ATOM 997 C CA . ALA A 1 133 ? 15.865 -7.345 -1.117 1.00 94.31 133 ALA A CA 1
ATOM 998 C C . ALA A 1 133 ? 14.852 -7.695 -2.225 1.00 94.31 133 ALA A C 1
ATOM 1000 O O . ALA A 1 133 ? 14.067 -8.634 -2.089 1.00 94.31 133 ALA A O 1
ATOM 1001 N N . ILE A 1 134 ? 14.889 -6.953 -3.334 1.00 96.31 134 ILE A N 1
ATOM 1002 C CA . ILE A 1 134 ? 14.108 -7.292 -4.527 1.00 96.31 134 ILE A CA 1
ATOM 1003 C C . ILE A 1 134 ? 14.689 -8.561 -5.147 1.00 96.31 134 ILE A C 1
ATOM 1005 O O . ILE A 1 134 ? 15.867 -8.593 -5.496 1.00 96.31 134 ILE A O 1
ATOM 1009 N N . ASP A 1 135 ? 13.853 -9.586 -5.306 1.00 92.19 135 ASP A N 1
ATOM 1010 C CA . ASP A 1 135 ? 14.212 -10.811 -6.016 1.00 92.19 135 ASP A CA 1
ATOM 1011 C C . ASP A 1 135 ? 14.306 -10.532 -7.529 1.00 92.19 135 ASP A C 1
ATOM 1013 O O . ASP A 1 135 ? 13.295 -10.150 -8.132 1.00 92.19 135 ASP A O 1
ATOM 1017 N N . PRO A 1 136 ? 15.469 -10.736 -8.178 1.00 91.06 136 PRO A N 1
ATOM 1018 C CA . PRO A 1 136 ? 15.604 -10.601 -9.627 1.00 91.06 136 PRO A CA 1
ATOM 1019 C C . PRO A 1 136 ? 14.632 -11.476 -10.428 1.00 91.06 136 PRO A C 1
ATOM 1021 O O . PRO A 1 136 ? 14.248 -11.102 -11.534 1.00 91.06 136 PRO A O 1
ATOM 1024 N N . ALA A 1 137 ? 14.162 -12.600 -9.877 1.00 90.88 137 ALA A N 1
ATOM 1025 C CA . ALA A 1 137 ? 13.167 -13.435 -10.545 1.00 90.88 137 ALA A CA 1
ATOM 1026 C C . ALA A 1 137 ? 11.811 -12.723 -10.718 1.00 90.88 137 ALA A C 1
ATOM 1028 O O . ALA A 1 137 ? 11.045 -13.077 -11.613 1.00 90.88 137 ALA A O 1
ATOM 1029 N N . SER A 1 138 ? 11.526 -11.679 -9.926 1.00 90.44 138 SER A N 1
ATOM 1030 C CA . SER A 1 138 ? 10.300 -10.875 -10.052 1.00 90.44 138 SER A CA 1
ATOM 1031 C C . SER A 1 138 ? 10.233 -10.044 -11.339 1.00 90.44 138 SER A C 1
ATOM 1033 O O . SER A 1 138 ? 9.146 -9.612 -11.728 1.00 90.44 138 SER A O 1
ATOM 1035 N N . ILE A 1 139 ? 11.371 -9.843 -12.015 1.00 88.31 139 ILE A N 1
ATOM 1036 C CA . ILE A 1 139 ? 11.458 -9.140 -13.301 1.00 88.31 139 ILE A CA 1
ATOM 1037 C C . ILE A 1 139 ? 10.817 -9.961 -14.425 1.00 88.31 139 ILE A C 1
ATOM 1039 O O . ILE A 1 139 ? 10.188 -9.414 -15.332 1.00 88.31 139 ILE A O 1
ATOM 1043 N N . ALA A 1 140 ? 10.901 -11.288 -14.337 1.00 78.56 140 ALA A N 1
ATOM 1044 C CA . ALA A 1 140 ? 10.287 -12.182 -15.303 1.00 78.56 140 ALA A CA 1
ATOM 1045 C C . ALA A 1 140 ? 8.775 -12.286 -15.037 1.00 78.56 140 ALA A C 1
ATOM 1047 O O . ALA A 1 140 ? 8.328 -12.973 -14.120 1.00 78.56 140 ALA A O 1
ATOM 1048 N N . GLY A 1 141 ? 7.951 -11.614 -15.845 1.00 78.44 141 GLY A N 1
ATOM 1049 C CA . GLY A 1 141 ? 6.500 -11.698 -15.686 1.00 78.44 141 GLY A CA 1
ATOM 1050 C C . GLY A 1 141 ? 5.703 -11.129 -16.851 1.00 78.44 141 GLY A C 1
ATOM 1051 O O . GLY A 1 141 ? 5.998 -10.056 -17.374 1.00 78.44 141 GLY A O 1
ATOM 1052 N N . ALA A 1 142 ? 4.641 -11.836 -17.237 1.00 84.12 142 ALA A N 1
ATOM 1053 C CA . ALA A 1 142 ? 3.682 -11.322 -18.204 1.00 84.12 142 ALA A CA 1
ATOM 1054 C C . ALA A 1 142 ? 2.802 -10.243 -17.561 1.00 84.12 142 ALA A C 1
ATOM 1056 O O . ALA A 1 142 ? 2.332 -10.384 -16.428 1.00 84.12 142 ALA A O 1
ATOM 1057 N N . ARG A 1 143 ? 2.537 -9.169 -18.308 1.00 88.75 143 ARG A N 1
ATOM 1058 C CA . ARG A 1 143 ? 1.579 -8.147 -17.883 1.00 88.75 143 ARG A CA 1
ATOM 1059 C C . ARG A 1 143 ? 0.153 -8.679 -18.052 1.00 88.75 143 ARG A C 1
ATOM 1061 O O . ARG A 1 143 ? -0.180 -9.157 -19.139 1.00 88.75 143 ARG A O 1
ATOM 1068 N N . PRO A 1 144 ? -0.694 -8.603 -17.013 1.00 91.12 144 PRO A N 1
ATOM 1069 C CA . PRO A 1 144 ? -2.084 -9.004 -17.135 1.00 91.12 144 PRO A CA 1
ATOM 1070 C C . PRO A 1 144 ? -2.841 -8.031 -18.042 1.00 91.12 144 PRO A C 1
ATOM 1072 O O . PRO A 1 144 ? -2.492 -6.855 -18.162 1.00 91.12 144 PRO A O 1
ATOM 1075 N N . LYS A 1 145 ? -3.924 -8.512 -18.658 1.00 93.44 145 LYS A N 1
ATOM 1076 C CA . LYS A 1 145 ? -4.884 -7.626 -19.315 1.00 93.44 145 LYS A CA 1
ATOM 1077 C C . LYS A 1 145 ? -5.643 -6.855 -18.237 1.00 93.44 145 LYS A C 1
ATOM 1079 O O . LYS A 1 145 ? -6.366 -7.455 -17.443 1.00 93.44 145 LYS A O 1
ATOM 1084 N N . ILE A 1 146 ? -5.501 -5.535 -18.246 1.00 93.00 146 ILE A N 1
ATOM 1085 C CA . ILE A 1 146 ? -6.197 -4.651 -17.312 1.00 93.00 146 ILE A CA 1
ATOM 1086 C C . ILE A 1 146 ? -7.652 -4.527 -17.768 1.00 93.00 146 ILE A C 1
ATOM 1088 O O . ILE A 1 146 ? -7.970 -3.810 -1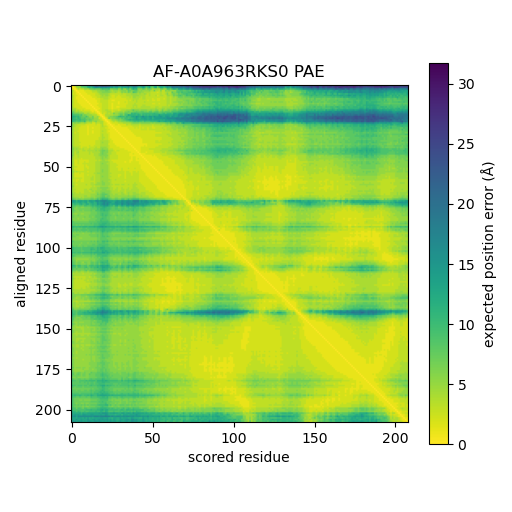8.710 1.00 93.00 146 ILE A O 1
ATOM 1092 N N . THR A 1 147 ? -8.515 -5.331 -17.159 1.00 94.38 147 THR A N 1
ATOM 1093 C CA . THR A 1 147 ? -9.972 -5.312 -17.349 1.00 94.38 147 THR A CA 1
ATOM 1094 C C . THR A 1 147 ? -10.625 -4.816 -16.069 1.00 94.38 147 THR A C 1
ATOM 1096 O O . THR A 1 147 ? -10.025 -4.962 -15.005 1.00 94.38 147 THR A O 1
ATOM 1099 N N . LEU A 1 148 ? -11.869 -4.337 -16.128 1.00 94.12 148 LEU A N 1
ATOM 1100 C CA . LEU A 1 148 ? -12.607 -3.941 -14.925 1.00 94.12 148 LEU A CA 1
ATOM 1101 C C . LEU A 1 148 ? -12.627 -5.040 -13.847 1.00 94.12 148 LEU A C 1
ATOM 1103 O O . LEU A 1 148 ? -12.424 -4.759 -12.669 1.00 94.12 148 LEU A O 1
ATOM 1107 N N . ALA A 1 149 ? -12.785 -6.307 -14.245 1.00 95.38 149 ALA A N 1
ATOM 1108 C CA . ALA A 1 149 ? -12.734 -7.442 -13.322 1.00 95.38 149 ALA A CA 1
ATOM 1109 C C . ALA A 1 149 ? -11.360 -7.597 -12.642 1.00 95.38 149 ALA A C 1
ATOM 1111 O O . ALA A 1 149 ? -11.290 -7.920 -11.456 1.00 95.38 149 ALA A O 1
ATOM 1112 N N . TYR A 1 150 ? -10.270 -7.349 -13.377 1.00 95.00 150 TYR A N 1
ATOM 1113 C CA . TYR A 1 150 ? -8.918 -7.352 -12.818 1.00 95.00 150 TYR A CA 1
ATOM 1114 C C . TYR A 1 150 ? -8.721 -6.189 -11.839 1.00 95.00 150 TYR A C 1
ATOM 1116 O O . TYR A 1 150 ? -8.296 -6.414 -10.710 1.00 95.00 150 TYR A O 1
ATOM 1124 N N . GLU A 1 151 ? -9.088 -4.965 -12.232 1.00 95.56 151 GLU A N 1
ATOM 1125 C CA . GLU A 1 151 ? -8.989 -3.780 -11.368 1.00 95.56 151 GLU A CA 1
ATOM 1126 C C . GLU A 1 151 ? -9.785 -3.964 -10.074 1.00 95.56 151 GLU A C 1
ATOM 1128 O O . GLU A 1 151 ? -9.276 -3.695 -8.985 1.00 95.56 151 GLU A O 1
ATOM 1133 N N . HIS A 1 152 ? -11.020 -4.465 -10.189 1.00 96.19 152 HIS A N 1
ATOM 1134 C CA . HIS A 1 152 ? -11.873 -4.770 -9.046 1.00 96.19 152 HIS A CA 1
ATOM 1135 C C . HIS A 1 152 ? -11.212 -5.813 -8.142 1.00 96.19 152 HIS A C 1
ATOM 1137 O O . HIS A 1 152 ? -11.156 -5.627 -6.930 1.00 96.19 152 HIS A O 1
ATOM 1143 N N . GLY A 1 153 ? -10.654 -6.882 -8.718 1.00 96.31 153 GLY A N 1
ATOM 1144 C CA . GLY A 1 153 ? -9.917 -7.900 -7.970 1.00 96.31 153 GLY A CA 1
ATOM 1145 C C . GLY A 1 153 ? -8.747 -7.327 -7.165 1.00 96.31 153 GLY A C 1
ATOM 1146 O O . GLY A 1 153 ? -8.600 -7.657 -5.989 1.00 96.31 153 GLY A O 1
ATOM 1147 N N . GLU A 1 154 ? -7.949 -6.436 -7.754 1.00 96.12 154 GLU A N 1
ATOM 1148 C CA . GLU A 1 154 ? -6.837 -5.780 -7.054 1.00 96.12 154 GLU A CA 1
ATOM 1149 C C . GLU A 1 154 ? -7.325 -4.838 -5.941 1.00 96.12 154 GLU A C 1
ATOM 1151 O O . GLU A 1 154 ? -6.773 -4.846 -4.839 1.00 96.12 154 GLU A O 1
ATOM 1156 N N . ALA A 1 155 ? -8.407 -4.087 -6.174 1.00 96.81 155 ALA A N 1
ATOM 1157 C CA . ALA A 1 155 ? -9.018 -3.245 -5.146 1.00 96.81 155 ALA A CA 1
ATOM 1158 C C . ALA A 1 155 ? -9.567 -4.070 -3.969 1.00 96.81 155 ALA A C 1
ATOM 1160 O O . ALA A 1 155 ? -9.393 -3.683 -2.813 1.00 96.81 155 ALA A O 1
ATOM 1161 N N . MET A 1 156 ? -10.178 -5.229 -4.239 1.00 97.38 156 MET A N 1
ATOM 1162 C CA . MET A 1 156 ? -10.670 -6.130 -3.191 1.00 97.38 156 MET A CA 1
ATOM 1163 C C . MET A 1 156 ? -9.531 -6.722 -2.358 1.00 97.38 156 MET A C 1
ATOM 1165 O O . MET A 1 156 ? -9.671 -6.812 -1.142 1.00 97.38 156 MET A O 1
ATOM 1169 N N . LYS A 1 157 ? -8.388 -7.069 -2.967 1.00 96.94 157 LYS A N 1
ATOM 1170 C CA . LYS A 1 157 ? -7.197 -7.520 -2.221 1.00 96.94 157 LYS A CA 1
ATOM 1171 C C . LYS A 1 157 ? -6.672 -6.428 -1.287 1.00 96.94 157 LYS A C 1
ATOM 1173 O O . LYS A 1 157 ? -6.429 -6.691 -0.114 1.00 96.94 157 LYS A O 1
ATOM 1178 N N . ALA A 1 158 ? -6.547 -5.196 -1.782 1.00 96.38 158 ALA A N 1
ATOM 1179 C CA . ALA A 1 158 ? -6.113 -4.065 -0.961 1.00 96.38 158 ALA A CA 1
ATOM 1180 C C . ALA A 1 158 ? -7.089 -3.787 0.197 1.00 96.38 158 ALA A C 1
ATOM 1182 O O . ALA A 1 158 ? -6.667 -3.552 1.329 1.00 96.38 158 ALA A O 1
ATOM 1183 N N . MET A 1 159 ? -8.396 -3.863 -0.069 1.00 97.38 159 MET A N 1
ATOM 1184 C CA . MET A 1 159 ? -9.422 -3.692 0.957 1.00 97.38 159 MET A CA 1
ATOM 1185 C C . MET A 1 159 ? -9.419 -4.834 1.982 1.00 97.38 159 MET A C 1
ATOM 1187 O O . MET A 1 159 ? -9.648 -4.565 3.156 1.00 97.38 159 MET A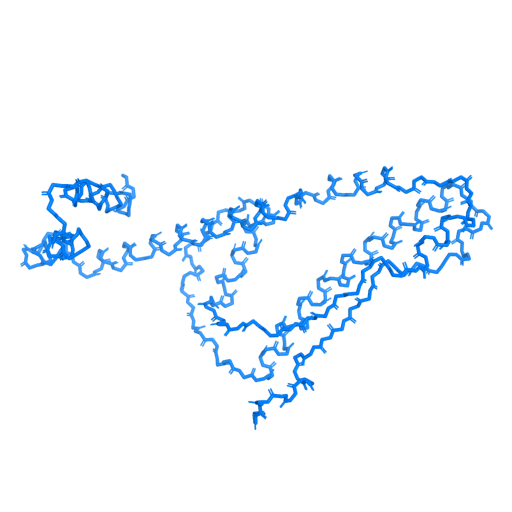 O 1
ATOM 1191 N N . ALA A 1 160 ? -9.126 -6.075 1.579 1.00 97.88 160 ALA A N 1
ATOM 1192 C CA . ALA A 1 160 ? -8.969 -7.199 2.503 1.00 97.88 160 ALA A CA 1
ATOM 1193 C C . ALA A 1 160 ? -7.801 -6.967 3.477 1.00 97.88 160 ALA A C 1
ATOM 1195 O O . ALA A 1 160 ? -7.992 -7.069 4.681 1.00 97.88 160 ALA A O 1
ATOM 1196 N N . HIS A 1 161 ? -6.639 -6.511 2.994 1.00 95.75 161 HIS A N 1
ATOM 1197 C CA . HIS A 1 161 ? -5.527 -6.134 3.880 1.00 95.75 161 HIS A CA 1
ATOM 1198 C C . HIS A 1 161 ? -5.895 -5.004 4.854 1.00 95.75 161 HIS A C 1
ATOM 1200 O O . HIS A 1 161 ? -5.481 -5.013 6.011 1.00 95.75 161 HIS A O 1
ATOM 1206 N N . ALA A 1 162 ? -6.699 -4.032 4.413 1.00 96.06 162 ALA A N 1
ATOM 1207 C CA . ALA A 1 162 ? -7.194 -2.982 5.299 1.00 96.06 162 ALA A CA 1
ATOM 1208 C C . ALA A 1 162 ? -8.189 -3.517 6.344 1.00 96.06 162 ALA A C 1
ATOM 1210 O O . ALA A 1 162 ? -8.218 -3.023 7.472 1.00 96.06 162 ALA A O 1
ATOM 1211 N N . GLN A 1 163 ? -8.993 -4.526 5.991 1.00 97.12 163 GLN A N 1
ATOM 1212 C CA . GLN A 1 163 ? -9.871 -5.228 6.928 1.00 97.12 163 GLN A CA 1
ATOM 1213 C C . GLN A 1 163 ? -9.059 -5.998 7.973 1.00 97.12 163 GLN A C 1
ATOM 1215 O O . GLN A 1 163 ? -9.330 -5.810 9.154 1.00 97.12 163 GLN A O 1
ATOM 1220 N N . ASP A 1 164 ? -8.019 -6.736 7.576 1.00 96.69 164 ASP A N 1
ATOM 1221 C CA . ASP A 1 164 ? -7.122 -7.427 8.514 1.00 96.69 164 ASP A CA 1
ATOM 1222 C C . ASP A 1 164 ? -6.478 -6.438 9.505 1.00 96.69 164 ASP A C 1
ATOM 1224 O O . ASP A 1 164 ? -6.470 -6.659 10.717 1.00 96.69 164 ASP A O 1
ATOM 1228 N N . ALA A 1 165 ? -5.997 -5.291 9.009 1.00 94.19 165 ALA A N 1
ATOM 1229 C CA . ALA A 1 165 ? -5.429 -4.239 9.853 1.00 94.19 165 ALA A CA 1
ATOM 1230 C C . ALA A 1 165 ? -6.469 -3.640 10.817 1.00 94.19 165 ALA A C 1
ATOM 1232 O O . ALA A 1 165 ? -6.176 -3.406 11.991 1.00 94.19 165 ALA A O 1
ATOM 1233 N N . ARG A 1 166 ? -7.703 -3.412 10.346 1.00 96.31 166 ARG A N 1
ATOM 1234 C CA . ARG A 1 166 ? -8.811 -2.961 11.198 1.00 96.31 166 ARG A CA 1
ATOM 1235 C C . ARG A 1 166 ? -9.113 -3.990 12.283 1.00 96.31 166 ARG A C 1
ATOM 1237 O O . ARG A 1 166 ? -9.316 -3.593 13.424 1.00 96.31 166 ARG A O 1
ATOM 1244 N N . ASP A 1 167 ? -9.132 -5.273 11.951 1.00 97.06 167 ASP A N 1
ATOM 1245 C CA . ASP A 1 167 ? -9.429 -6.339 12.904 1.00 97.06 167 ASP A CA 1
ATOM 1246 C C . ASP A 1 167 ? -8.332 -6.428 13.984 1.00 97.06 167 ASP A C 1
ATOM 1248 O O . ASP A 1 167 ? -8.650 -6.553 15.167 1.00 97.06 167 ASP A O 1
ATOM 1252 N N . ALA A 1 168 ? -7.059 -6.223 13.622 1.00 96.06 168 ALA A N 1
ATOM 1253 C CA . ALA A 1 168 ? -5.955 -6.122 14.583 1.00 96.06 168 ALA A CA 1
ATOM 1254 C C . ALA A 1 168 ? -6.096 -4.911 15.530 1.00 96.06 168 ALA A C 1
ATOM 1256 O O . ALA A 1 168 ? -5.827 -5.010 16.728 1.00 96.06 168 ALA A O 1
ATOM 1257 N N . ILE A 1 169 ? -6.548 -3.768 15.007 1.00 96.19 169 ILE A N 1
ATOM 1258 C CA . ILE A 1 169 ? -6.841 -2.565 15.800 1.00 96.19 169 ILE A CA 1
ATOM 1259 C C . ILE A 1 169 ? -8.020 -2.817 16.748 1.00 96.19 169 ILE A C 1
ATOM 1261 O O . ILE A 1 169 ? -7.952 -2.471 17.925 1.00 96.19 169 ILE A O 1
ATOM 1265 N N . VAL A 1 170 ? -9.091 -3.444 16.256 1.00 97.56 170 VAL A N 1
ATOM 1266 C CA . VAL A 1 170 ? -10.273 -3.795 17.056 1.00 97.56 170 VAL A CA 1
ATOM 1267 C C . VAL A 1 170 ? -9.908 -4.755 18.187 1.00 97.56 170 VAL A C 1
ATOM 1269 O O . VAL A 1 170 ? -10.356 -4.541 19.312 1.00 97.56 170 VAL A O 1
ATOM 1272 N N . ALA A 1 171 ? -9.061 -5.753 17.928 1.00 97.69 171 ALA A N 1
ATOM 1273 C CA . ALA A 1 171 ? -8.559 -6.651 18.965 1.00 97.69 171 ALA A CA 1
ATOM 1274 C C . ALA A 1 171 ? -7.835 -5.877 20.081 1.00 97.69 171 ALA A C 1
ATOM 1276 O O . ALA A 1 171 ? -8.192 -6.016 21.247 1.00 97.69 171 ALA A O 1
ATOM 1277 N N . GLN A 1 172 ? -6.911 -4.975 19.731 1.00 97.81 172 GLN A N 1
ATOM 1278 C CA . GLN A 1 172 ? -6.195 -4.153 20.718 1.00 97.81 172 GLN A CA 1
ATOM 1279 C C . GLN A 1 172 ? -7.125 -3.232 21.523 1.00 97.81 172 GLN A C 1
ATOM 1281 O O . GLN A 1 172 ? -6.925 -3.050 22.725 1.00 97.81 172 GLN A O 1
ATOM 1286 N N . LEU A 1 173 ? -8.159 -2.668 20.888 1.00 97.94 173 LEU A N 1
ATOM 1287 C CA . LEU A 1 173 ? -9.170 -1.859 21.575 1.00 97.94 173 LEU A CA 1
ATOM 1288 C C . LEU A 1 173 ? -9.952 -2.680 22.606 1.00 97.94 173 LEU A C 1
ATOM 1290 O O . LEU A 1 173 ? -10.165 -2.210 23.725 1.00 97.94 173 LEU A O 1
ATOM 1294 N N . LEU A 1 174 ? -10.363 -3.896 22.239 1.00 98.31 174 LEU A N 1
ATOM 1295 C CA . LEU A 1 174 ? -11.099 -4.797 23.123 1.00 98.31 174 LEU A CA 1
ATOM 1296 C C . LEU A 1 174 ? -10.227 -5.285 24.286 1.00 98.31 174 LEU A C 1
ATOM 1298 O O . LEU A 1 174 ? -10.682 -5.241 25.427 1.00 98.31 174 LEU A O 1
ATOM 1302 N N . ASP A 1 175 ? -8.974 -5.665 24.029 1.00 98.00 175 ASP A N 1
ATOM 1303 C CA . ASP A 1 175 ? -8.020 -6.092 25.063 1.00 98.00 175 ASP A CA 1
ATOM 1304 C C . ASP A 1 175 ? -7.733 -4.965 26.069 1.00 98.00 175 ASP A C 1
ATOM 1306 O O . ASP A 1 175 ? -7.718 -5.174 27.291 1.00 98.00 175 ASP A O 1
ATOM 1310 N N . HIS A 1 176 ? -7.556 -3.737 25.568 1.00 98.19 176 HIS A N 1
ATOM 1311 C CA . HIS A 1 176 ? -7.382 -2.557 26.410 1.00 98.19 176 HIS A CA 1
ATOM 1312 C C . HIS A 1 176 ? -8.628 -2.292 27.263 1.00 98.19 176 HIS A C 1
ATOM 1314 O O . HIS A 1 176 ? -8.524 -2.127 28.483 1.00 98.19 176 HIS A O 1
ATOM 1320 N N . ALA A 1 177 ? -9.814 -2.299 26.645 1.00 98.12 177 ALA A N 1
ATOM 1321 C CA . ALA A 1 177 ? -11.070 -2.073 27.350 1.00 98.12 177 ALA A CA 1
ATOM 1322 C C . ALA A 1 177 ? -11.329 -3.150 28.413 1.00 98.12 177 ALA A C 1
ATOM 1324 O O . ALA A 1 177 ? -11.714 -2.816 29.532 1.00 98.12 177 ALA A O 1
ATOM 1325 N N . GLN A 1 178 ? -11.057 -4.421 28.105 1.00 98.19 178 GLN A N 1
ATOM 1326 C CA . GLN A 1 178 ? -11.180 -5.536 29.045 1.00 98.19 178 GLN A CA 1
ATOM 1327 C C . GLN A 1 178 ? -10.258 -5.363 30.256 1.00 98.19 178 GLN A C 1
ATOM 1329 O O . GLN A 1 178 ? -10.664 -5.627 31.387 1.00 98.19 178 GLN A O 1
ATOM 1334 N N . THR A 1 179 ? -9.034 -4.880 30.039 1.00 97.75 179 THR A N 1
ATOM 1335 C CA . THR A 1 179 ? -8.066 -4.639 31.115 1.00 97.75 179 THR A CA 1
ATOM 1336 C C . THR A 1 179 ? -8.483 -3.466 32.008 1.00 97.75 179 THR A C 1
ATOM 1338 O O . THR A 1 179 ? -8.348 -3.533 33.230 1.00 97.75 179 THR A O 1
ATOM 1341 N N . ARG A 1 180 ? -8.982 -2.373 31.417 1.00 97.81 180 ARG A N 1
ATOM 1342 C CA . ARG A 1 180 ? -9.256 -1.116 32.131 1.00 97.81 180 ARG A CA 1
ATOM 1343 C C . ARG A 1 180 ? -10.656 -1.044 32.747 1.00 97.81 180 ARG A C 1
ATOM 1345 O O . ARG A 1 180 ? -10.811 -0.421 33.803 1.00 97.81 180 ARG A O 1
ATOM 1352 N N . TRP A 1 181 ? -11.638 -1.672 32.100 1.00 98.12 181 TRP A N 1
ATOM 1353 C CA . TRP A 1 181 ? -13.059 -1.695 32.466 1.00 98.12 181 TRP A CA 1
ATOM 1354 C C . TRP A 1 181 ? -13.645 -3.116 32.293 1.00 98.12 181 TRP A C 1
ATOM 1356 O O . TRP A 1 181 ? -14.500 -3.343 31.428 1.00 98.12 181 TRP A O 1
ATOM 1366 N N . PRO A 1 182 ? -13.211 -4.094 33.116 1.00 97.88 182 PRO A N 1
ATOM 1367 C CA . PRO A 1 182 ? -13.552 -5.515 32.954 1.00 97.88 182 PRO A CA 1
ATOM 1368 C C . PRO A 1 182 ? -15.053 -5.826 33.038 1.00 97.88 182 PRO A C 1
ATOM 1370 O O . PRO A 1 182 ? -15.501 -6.825 32.477 1.00 97.88 182 PRO A O 1
ATOM 1373 N N . ASP A 1 183 ? -15.837 -4.960 33.680 1.00 98.06 183 ASP A N 1
ATOM 1374 C CA . ASP A 1 183 ? -17.287 -5.123 33.802 1.00 98.06 183 ASP A CA 1
ATOM 1375 C C . ASP A 1 183 ? -18.073 -4.490 32.640 1.00 98.06 183 ASP A C 1
ATOM 1377 O O . ASP A 1 183 ? -19.268 -4.731 32.541 1.00 98.06 183 ASP A O 1
ATOM 1381 N N . GLN A 1 184 ? -17.441 -3.692 31.766 1.00 97.94 184 GLN A N 1
ATOM 1382 C CA . GLN A 1 184 ? -18.134 -2.912 30.720 1.00 97.94 184 GLN A CA 1
ATOM 1383 C C . GLN A 1 184 ? -17.637 -3.188 29.299 1.00 97.94 184 GLN A C 1
ATOM 1385 O O . GLN A 1 184 ? -18.343 -2.901 28.342 1.00 97.94 184 GLN A O 1
ATOM 1390 N N . TRP A 1 185 ? -16.439 -3.755 29.126 1.00 97.81 185 TRP A N 1
ATOM 1391 C CA . TRP A 1 185 ? -15.800 -3.894 27.806 1.00 97.81 185 TRP A CA 1
ATOM 1392 C C . TRP A 1 185 ? -16.650 -4.609 26.743 1.00 97.81 185 TRP A C 1
ATOM 1394 O O . TRP A 1 185 ? -16.477 -4.360 25.556 1.00 97.81 185 TRP A O 1
ATOM 1404 N N . HIS A 1 186 ? -17.573 -5.479 27.159 1.00 97.38 186 HIS A N 1
ATOM 1405 C CA . HIS A 1 186 ? -18.482 -6.204 26.272 1.00 97.38 186 HIS A CA 1
ATOM 1406 C C . HIS A 1 186 ? -19.574 -5.316 25.650 1.00 97.38 186 HIS A C 1
ATOM 1408 O O . HIS A 1 186 ? -20.227 -5.736 24.698 1.00 97.38 186 HIS A O 1
ATOM 1414 N N . GLU A 1 187 ? -19.784 -4.112 26.185 1.00 97.94 187 GLU A N 1
ATOM 1415 C CA . GLU A 1 187 ? -20.688 -3.102 25.628 1.00 97.94 187 GLU A CA 1
ATOM 1416 C C . GLU A 1 187 ? -20.043 -2.327 24.470 1.00 97.94 187 GLU A C 1
ATOM 1418 O O . GLU A 1 187 ? -20.761 -1.717 23.684 1.00 97.94 187 GLU A O 1
ATOM 1423 N N . LEU A 1 188 ? -18.709 -2.364 24.347 1.00 98.31 188 LEU A N 1
ATOM 1424 C CA . LEU A 1 188 ? -17.978 -1.635 23.315 1.00 98.31 188 LEU A CA 1
ATOM 1425 C C . LEU A 1 188 ? -18.322 -2.181 21.922 1.00 98.31 188 LEU A C 1
ATOM 1427 O O . LEU A 1 188 ? -18.214 -3.384 21.672 1.00 98.31 188 LEU A O 1
ATOM 1431 N N . ALA A 1 189 ? -18.636 -1.286 20.985 1.00 97.75 189 ALA A N 1
ATOM 1432 C CA . ALA A 1 189 ? -18.865 -1.611 19.576 1.00 97.75 189 ALA A CA 1
ATOM 1433 C C . ALA A 1 189 ? -17.814 -0.954 18.652 1.00 97.75 189 ALA A C 1
ATOM 1435 O O . ALA A 1 189 ? -18.131 0.014 17.951 1.00 97.75 189 ALA A O 1
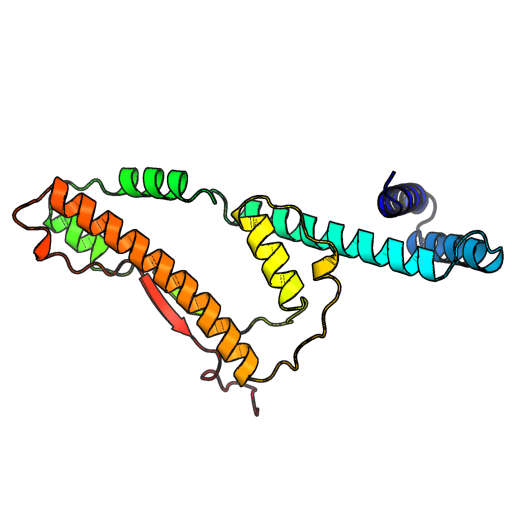ATOM 1436 N N . PRO A 1 190 ? -16.555 -1.449 18.617 1.00 97.44 190 PRO A N 1
ATOM 1437 C CA . PRO A 1 190 ? -15.469 -0.788 17.902 1.00 97.44 190 PRO A CA 1
ATOM 1438 C C . PRO A 1 190 ? -15.781 -0.563 16.422 1.00 97.44 190 PRO A C 1
ATOM 1440 O O . PRO A 1 190 ? -16.088 -1.493 15.674 1.00 97.44 190 PRO A O 1
ATOM 1443 N N . LEU A 1 191 ? -15.625 0.679 15.977 1.00 96.38 191 LEU A N 1
ATOM 1444 C CA . LEU A 1 191 ? -15.767 1.077 14.584 1.00 96.38 191 LEU A CA 1
ATOM 1445 C C . LEU A 1 191 ? -14.679 2.099 14.216 1.00 96.38 191 LEU A C 1
ATOM 1447 O O . LEU A 1 191 ? -14.992 3.239 13.885 1.00 96.38 191 LEU A O 1
ATOM 1451 N N . PRO A 1 192 ? -13.388 1.720 14.244 1.00 93.38 192 PRO A N 1
ATOM 1452 C CA . PRO A 1 192 ? -12.306 2.672 13.998 1.00 93.38 192 PRO A CA 1
ATOM 1453 C C . PRO A 1 192 ? -12.235 3.128 12.529 1.00 93.38 192 PRO A C 1
ATOM 1455 O O . PRO A 1 192 ? -11.894 4.279 12.259 1.00 93.38 192 PRO A O 1
ATOM 1458 N N . PHE A 1 193 ? -12.611 2.265 11.573 1.00 95.75 193 PHE A N 1
ATOM 1459 C CA . PHE A 1 193 ? -12.505 2.538 10.134 1.00 95.75 193 PHE A CA 1
ATOM 1460 C C . PHE A 1 193 ? -13.714 2.042 9.338 1.00 95.75 193 PHE A C 1
ATOM 1462 O O . PHE A 1 193 ? -14.277 0.980 9.623 1.00 95.75 193 PHE A O 1
ATOM 1469 N N . ARG A 1 194 ? -14.058 2.776 8.271 1.00 97.12 194 ARG A N 1
ATOM 1470 C CA . ARG A 1 194 ? -14.986 2.330 7.219 1.00 97.12 194 ARG A CA 1
ATOM 1471 C C . ARG A 1 194 ? -14.285 2.282 5.869 1.00 97.12 194 ARG A C 1
ATOM 1473 O O . ARG A 1 194 ? -13.573 3.214 5.502 1.00 97.12 194 ARG A O 1
ATOM 1480 N N . PHE A 1 195 ? -14.547 1.218 5.120 1.00 97.62 195 PHE A N 1
ATOM 1481 C CA . PHE A 1 195 ? -13.983 0.998 3.792 1.00 97.62 195 PHE A CA 1
ATOM 1482 C C . PHE A 1 195 ? -15.095 0.905 2.751 1.00 97.62 195 PHE A C 1
ATOM 1484 O O . PHE A 1 195 ? -16.152 0.334 3.016 1.00 97.62 195 PHE A O 1
ATOM 1491 N N . ALA A 1 196 ? -14.851 1.470 1.574 1.00 97.31 196 ALA A N 1
ATOM 1492 C CA . ALA A 1 196 ? -15.706 1.352 0.398 1.00 97.31 196 ALA A CA 1
ATOM 1493 C C . ALA A 1 196 ? -14.841 1.279 -0.866 1.00 97.31 196 ALA A C 1
ATOM 1495 O O . ALA A 1 196 ? -13.650 1.577 -0.820 1.00 97.31 196 ALA A O 1
ATOM 1496 N N . SER A 1 197 ? -15.425 0.923 -2.008 1.00 97.06 197 SER A N 1
ATOM 1497 C CA . SER A 1 197 ? -14.721 0.940 -3.291 1.00 97.06 197 SER A CA 1
ATOM 1498 C C . SER A 1 197 ? -15.571 1.581 -4.377 1.00 97.06 197 SER A C 1
ATOM 1500 O O . SER A 1 197 ? -16.793 1.457 -4.374 1.00 97.06 197 SER A O 1
ATOM 1502 N N . TRP A 1 198 ? -14.903 2.270 -5.298 1.00 97.19 198 TRP A N 1
ATOM 1503 C CA . TRP A 1 198 ? -15.495 2.774 -6.538 1.00 97.19 198 TRP A CA 1
ATOM 1504 C C . TRP A 1 198 ? -15.198 1.878 -7.736 1.00 97.19 198 TRP A C 1
ATOM 1506 O O . TRP A 1 198 ? -15.852 1.992 -8.768 1.00 97.19 198 TRP A O 1
ATOM 1516 N N . VAL A 1 199 ? -14.228 0.972 -7.629 1.00 95.56 199 VAL A N 1
ATOM 1517 C CA . VAL A 1 199 ? -13.852 0.118 -8.756 1.00 95.56 199 VAL A CA 1
ATOM 1518 C C . VAL A 1 199 ? -15.017 -0.809 -9.073 1.00 95.56 199 VAL A C 1
ATOM 1520 O O . VAL A 1 199 ? -15.508 -1.481 -8.178 1.00 95.56 199 VAL A O 1
ATOM 1523 N N . GLY A 1 200 ? -15.495 -0.813 -10.318 1.00 92.31 200 GLY A N 1
ATOM 1524 C CA . GLY A 1 200 ? -16.690 -1.568 -10.719 1.00 92.31 200 GLY A CA 1
ATOM 1525 C C . GLY A 1 200 ? -18.031 -0.871 -10.462 1.00 92.31 200 GLY A C 1
ATOM 1526 O O . GLY A 1 200 ? -19.062 -1.429 -10.825 1.00 92.31 200 GLY A O 1
ATOM 1527 N N . TYR A 1 201 ? -18.032 0.324 -9.862 1.00 92.75 201 TYR A N 1
ATOM 1528 C CA . TYR A 1 201 ? -19.255 1.061 -9.511 1.00 92.75 201 TYR A CA 1
ATOM 1529 C C . TYR A 1 201 ? -19.248 2.512 -10.007 1.00 92.75 201 TYR A C 1
ATOM 1531 O O . TYR A 1 201 ? -20.310 3.069 -10.278 1.00 92.75 201 TYR A O 1
ATOM 1539 N N . ASP A 1 202 ? -18.067 3.120 -10.132 1.00 93.38 202 ASP A N 1
ATOM 1540 C CA . ASP A 1 202 ? -17.882 4.409 -10.787 1.00 93.38 202 ASP A CA 1
ATOM 1541 C C . ASP A 1 202 ? -17.871 4.221 -12.308 1.00 93.38 202 ASP A C 1
ATOM 1543 O O . ASP A 1 202 ? -16.926 3.681 -12.888 1.00 93.38 202 ASP A O 1
ATOM 1547 N N . MET A 1 203 ? -18.976 4.629 -12.927 1.00 87.62 203 MET A N 1
ATOM 1548 C CA . MET A 1 203 ? -19.221 4.500 -14.363 1.00 87.62 203 MET A CA 1
ATOM 1549 C C . MET A 1 203 ? -18.906 5.792 -15.127 1.00 87.62 203 MET A C 1
ATOM 1551 O O . MET A 1 203 ? -19.117 5.837 -16.341 1.00 87.62 203 MET A O 1
ATOM 1555 N N . ASP A 1 204 ? -18.447 6.855 -14.455 1.00 89.75 204 ASP A N 1
ATOM 1556 C CA . ASP A 1 204 ? -18.178 8.124 -15.128 1.00 89.75 204 ASP A CA 1
ATOM 1557 C C . ASP A 1 204 ? -17.041 7.963 -16.151 1.00 89.75 204 ASP A C 1
ATOM 1559 O O . ASP A 1 204 ? -15.923 7.556 -15.834 1.00 89.75 204 ASP A O 1
ATOM 1563 N N . GLY A 1 205 ? -17.351 8.225 -17.422 1.00 87.62 205 GLY A N 1
ATOM 1564 C CA . GLY A 1 205 ? -16.407 8.084 -18.532 1.00 87.62 205 GLY A CA 1
ATOM 1565 C C . GLY A 1 205 ? -16.012 6.646 -18.905 1.00 87.62 205 GLY A C 1
ATOM 1566 O O . GLY A 1 205 ? -15.099 6.482 -19.717 1.00 87.62 205 GLY A O 1
ATOM 1567 N N . ARG A 1 206 ? -16.677 5.611 -18.369 1.00 86.88 206 ARG A N 1
ATOM 1568 C CA . ARG A 1 206 ? -16.374 4.194 -18.655 1.00 86.88 206 ARG A CA 1
ATOM 1569 C C . ARG A 1 206 ? -17.476 3.501 -19.456 1.00 86.88 206 ARG A C 1
ATOM 1571 O O . ARG A 1 206 ? -18.650 3.847 -19.366 1.00 86.88 206 ARG A O 1
ATOM 1578 N N . THR A 1 207 ? -17.076 2.530 -20.278 1.00 86.75 207 THR A N 1
ATOM 1579 C CA . THR A 1 207 ? -17.984 1.746 -21.149 1.00 86.75 207 THR A CA 1
ATOM 1580 C C . THR A 1 207 ? -17.699 0.244 -21.134 1.00 86.75 207 THR A C 1
ATOM 1582 O O . THR A 1 207 ? -18.419 -0.514 -21.785 1.00 86.75 207 THR A O 1
ATOM 1585 N N . ASP A 1 208 ? -16.641 -0.165 -20.433 1.00 87.00 208 ASP A N 1
ATOM 1586 C CA . ASP A 1 208 ? -16.260 -1.551 -20.172 1.00 87.00 208 ASP A CA 1
ATOM 1587 C C . ASP A 1 208 ? -17.038 -2.145 -18.990 1.00 87.00 208 ASP A C 1
ATOM 1589 O O . ASP A 1 208 ? -17.258 -3.378 -19.017 1.00 87.00 208 ASP A O 1
#

Foldseek 3Di:
DQPLVVLVVQLVVQVVCCVVPVPRDSVVVSVVVVVVCPVVVVDDVVNVVSNVLVVLLVVLLVLLVVLLVVDPPQDPVVVLVVLLVVQDDPDPVRSLVQFVDAPDEDEQEFDPCQPAAPLSVVQSVCCNRPVDRRDSVSVDDDHDDDDLVVRVVVSVVVVVVVVVVLVVSVVSSLVSCCVPPVPCSVVRDGDHYHYHYCRVPVCVVHDD

Radius of gyr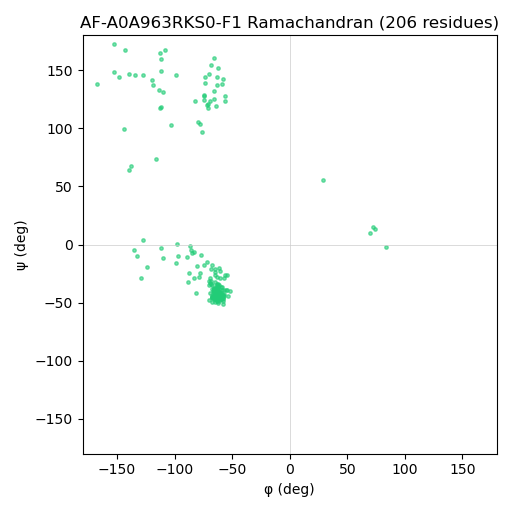ation: 25.13 Å; Cα contacts (8 Å, |Δi|>4): 186; chains: 1; bounding box: 54×37×67 Å

Secondary structure (DSSP, 8-state):
--HHHHHHHHHHHHHHGGGT-TT--HHHHHHHHHHHHHHTTSS-HHHHHHHHHHHHHHHHHHHHHHHHHHH----HHHHHHHHHHTT--SSHHHHHHHHSS-SEEEEE---SS--S-HHHHHHHHHHHHH-PPPPGGGG--PPPP--HHHHHHHHHHHHHHHHHHHHHHHHHHHHHHHHH-TTTGGG-----EEEEE-TTT--TT---

pLDDT: mean 93.0, std 5.45, range [53.56, 98.31]

Solvent-accessible surface area (backbone atoms only — not comparable to full-atom values): 12009 Å² total; per-residue (Å²): 128,61,69,49,55,58,52,51,52,52,44,53,60,40,46,62,48,31,81,82,33,84,86,54,53,36,66,59,50,50,52,51,54,51,51,52,33,40,75,70,64,77,40,53,70,70,55,51,54,51,38,49,53,51,45,50,41,51,51,44,44,55,48,12,54,53,49,30,73,74,60,60,83,59,52,67,70,58,52,50,51,58,49,61,70,67,64,78,57,96,45,69,67,62,42,41,64,57,36,50,36,62,80,44,78,49,71,42,64,68,75,95,69,75,84,60,33,72,52,39,48,50,38,27,49,48,21,32,56,73,68,47,77,58,58,70,71,36,72,71,65,77,74,76,80,90,40,67,70,49,46,31,52,54,46,51,54,56,49,48,56,53,48,53,53,47,50,56,51,45,50,53,52,47,54,50,34,39,72,77,37,68,91,51,37,89,76,58,61,76,28,54,66,44,79,49,68,40,49,88,68,67,57,83,98,59,90,130

Mean predicted aligned error: 5.45 Å

Sequence (208 aa):
MSGWIELSEELQRLHGRTVETPLFNPVFQLAHNLSRKLEAGELTLDDFDALIAELEVAALGARAARMTAMIGPVGEAENAAEFAASLDAPDFAAFAERWERPQLHAVFTAHPTFLLTPAQTAAVASAASNGSAIDPASIAGARPKITLAYEHGEAMKAMAHAQDARDAIVAQLLDHAQTRWPDQWHELAPLPFRFASWVGYDMDGRTD